Protein AF-A0A958IXJ3-F1 (afdb_monomer_lite)

Foldseek 3Di:
DWQFKDQPNHGDDDPDGPQPAQEDEAELVSQKMKIFDADPAPPCRQQKWKWKDKAVPGGDIDTPGSDGMDMGGNDAADKIKIWMWMAYNVRHIDPDIDIHIYGYHHDPCPDPVNVVVVVVVVVVVVVVVVVVVVCVVVVVVVVVVVVVVVVVVVLVVLVVVVCVVLVVLVVVLVVLVVVLVVCVVVVNPDCNVVSVVVNVVSVVVSVVVVVLSVVLVPDQKDKVVVLLVVLVVVLVVVDDPPDDQDEEEAEAEPDTDIDRSVRSSVVSVVVVVLVVCLVPPFVFNYKYWYWHADPVRDTDIDIDTPGD

Secondary structure (DSSP, 8-state):
-EEEEEETTEEP--SS-TTT-SEEEEETT--EEEEEE--S--SSTTT--EEEEEETTEEEEEEEET--EEEEE-PPSEEEEEEEEEB-TT-PBPSS-EEEEEEEEPPGGGSHHHHHHHHHHHHHHHHHHHHHHHHHHHHHHHHHHHHHHHHHHHHHHHHHHHHHHHHHHHHHHHHHHHHHHHHHHTT--TTHHHHHHHHHHHHHHHHHHHHHHHHHHT-SSEEHHHHHHHHHHHHHHH--TTSSPEEEEEEEESS--EEPHHHHHHHHHHHHHHHHHHHHHS--SEEEEEEEE-TTS-EEEEEEE---

Sequence (308 aa):
MFTDFKIFEKAVELDSAISEKKQITLNYRDNFFSFEFAALDFREPQKNQYSYKLEGFADEWVYSGTRRYVTFNQLEPGDYVFRVRASNSDNIWNENDTSIAIRIRPPFWMTLWFRLLIVMALLIAIVAVVRQIATRPLRKKLREMEVQQQLQSERERISGELHDHIGANLTDLATGLEITKRYLKIGKLPNTGENLDFLEKHTRNTIDELRETIWSLNQNASTVSELCEKLREYIHGRTKLDTPPVIQLQENLAIARTLTPEQSLNIFRICQEAIHNAQKHAAAQKIEINIAIALDGTLKIEVFDDGT

pLDDT: mean 82.53, std 10.29, range [50.28, 98.06]

Radius of gyration: 52.34 Å; chains: 1; bounding box: 99×36×141 Å

Structure (mmCIF, N/CA/C/O backbone):
data_AF-A0A958IXJ3-F1
#
_entry.id   AF-A0A958IXJ3-F1
#
loop_
_atom_site.group_PDB
_atom_site.id
_atom_site.type_symbol
_atom_site.label_atom_id
_atom_site.label_alt_id
_atom_site.label_comp_id
_atom_site.label_asym_id
_atom_site.label_entity_id
_atom_site.label_seq_id
_atom_site.pdbx_PDB_ins_code
_atom_site.Cartn_x
_atom_site.Cartn_y
_atom_site.Cartn_z
_atom_site.occupancy
_atom_site.B_iso_or_equiv
_atom_site.auth_seq_id
_atom_site.auth_comp_id
_atom_site.auth_asym_id
_atom_site.auth_atom_id
_atom_site.pdbx_PDB_model_num
ATOM 1 N N . MET A 1 1 ? 32.244 2.044 -56.342 1.00 86.62 1 MET A N 1
ATOM 2 C CA . MET A 1 1 ? 30.950 2.695 -56.042 1.00 86.62 1 MET A CA 1
ATOM 3 C C . MET A 1 1 ? 30.092 1.733 -55.229 1.00 86.62 1 MET A C 1
ATOM 5 O O . MET A 1 1 ? 30.196 0.531 -55.456 1.00 86.62 1 MET A O 1
ATOM 9 N N . PHE A 1 2 ? 29.282 2.235 -54.293 1.00 90.81 2 PHE A N 1
ATOM 10 C CA . PHE A 1 2 ? 28.289 1.423 -53.577 1.00 90.81 2 PHE A CA 1
ATOM 11 C C . PHE A 1 2 ? 27.094 1.110 -54.478 1.00 90.81 2 PHE A C 1
ATOM 13 O O . PHE A 1 2 ? 26.626 1.992 -55.194 1.00 90.81 2 PHE A O 1
ATOM 20 N N . THR A 1 3 ? 26.625 -0.134 -54.452 1.00 89.88 3 THR A N 1
ATOM 21 C CA . THR A 1 3 ? 25.532 -0.617 -55.308 1.00 89.88 3 THR A CA 1
ATOM 22 C C . THR A 1 3 ? 24.273 -0.940 -54.522 1.00 89.88 3 THR A C 1
ATOM 24 O O . THR A 1 3 ? 23.186 -0.704 -55.035 1.00 89.88 3 THR A O 1
ATOM 27 N N . ASP A 1 4 ? 24.405 -1.445 -53.293 1.00 91.00 4 ASP A N 1
ATOM 28 C CA . ASP A 1 4 ? 23.257 -1.802 -52.455 1.00 91.00 4 ASP A CA 1
ATOM 29 C C . ASP A 1 4 ? 23.594 -1.702 -50.956 1.00 91.00 4 ASP A C 1
ATOM 31 O O . ASP A 1 4 ? 24.763 -1.768 -50.553 1.00 91.00 4 ASP A O 1
ATOM 35 N N . PHE A 1 5 ? 22.560 -1.551 -50.131 1.00 92.94 5 PHE A N 1
ATOM 36 C CA . PHE A 1 5 ? 22.635 -1.557 -48.675 1.00 92.94 5 PHE A CA 1
ATOM 37 C C . PHE A 1 5 ? 21.462 -2.347 -48.087 1.00 92.94 5 PHE A C 1
ATOM 39 O O . PHE A 1 5 ? 20.293 -2.048 -48.343 1.00 92.94 5 PHE A O 1
ATOM 46 N N . LYS A 1 6 ? 21.778 -3.348 -47.260 1.00 92.50 6 LYS A N 1
ATOM 47 C CA . LYS A 1 6 ? 20.785 -4.252 -46.665 1.00 92.50 6 LYS A CA 1
ATOM 48 C C . LYS A 1 6 ? 20.872 -4.236 -45.149 1.00 92.50 6 LYS A C 1
ATOM 50 O O . LYS A 1 6 ? 21.970 -4.227 -44.598 1.00 92.50 6 LYS A O 1
ATOM 55 N N . ILE A 1 7 ? 19.724 -4.320 -44.486 1.00 91.94 7 ILE A N 1
ATOM 56 C CA . ILE A 1 7 ? 19.601 -4.558 -43.042 1.00 91.94 7 ILE A CA 1
ATOM 57 C C . ILE A 1 7 ? 18.842 -5.879 -42.869 1.00 91.94 7 ILE A C 1
ATOM 59 O O . ILE A 1 7 ? 17.808 -6.080 -43.502 1.00 91.94 7 ILE A O 1
ATOM 63 N N . PHE A 1 8 ? 19.356 -6.803 -42.049 1.00 89.56 8 PHE A N 1
ATOM 64 C CA . PHE A 1 8 ? 18.792 -8.159 -41.886 1.00 89.56 8 PHE A CA 1
ATOM 65 C C . PHE A 1 8 ? 18.506 -8.868 -43.225 1.00 89.56 8 PHE A C 1
ATOM 67 O O . PHE A 1 8 ? 17.428 -9.422 -43.425 1.00 89.56 8 PHE A O 1
ATOM 74 N N . GLU A 1 9 ? 19.465 -8.794 -44.159 1.00 87.12 9 GLU A N 1
ATOM 75 C CA . GLU A 1 9 ? 19.393 -9.361 -45.523 1.00 87.12 9 GLU A CA 1
ATOM 76 C C . GLU A 1 9 ? 18.298 -8.771 -46.431 1.00 87.12 9 GLU A C 1
ATOM 78 O O . GLU A 1 9 ? 18.146 -9.194 -47.578 1.00 87.12 9 GLU A O 1
ATOM 83 N N . LYS A 1 10 ? 17.571 -7.750 -45.968 1.00 88.25 10 LYS A N 1
ATOM 84 C CA . LYS A 1 10 ? 16.540 -7.056 -46.742 1.00 88.25 10 LYS A CA 1
ATOM 85 C C . LYS A 1 10 ? 17.073 -5.726 -47.257 1.00 88.25 10 LYS A C 1
ATOM 87 O O . LYS A 1 10 ? 17.673 -4.964 -46.499 1.00 88.25 10 LYS A O 1
ATOM 92 N N . ALA A 1 11 ? 16.845 -5.455 -48.541 1.00 85.88 11 ALA A N 1
ATOM 93 C CA . ALA A 1 11 ? 17.127 -4.150 -49.128 1.00 85.88 11 ALA A CA 1
ATOM 94 C C . ALA A 1 11 ? 16.301 -3.075 -48.415 1.00 85.88 11 ALA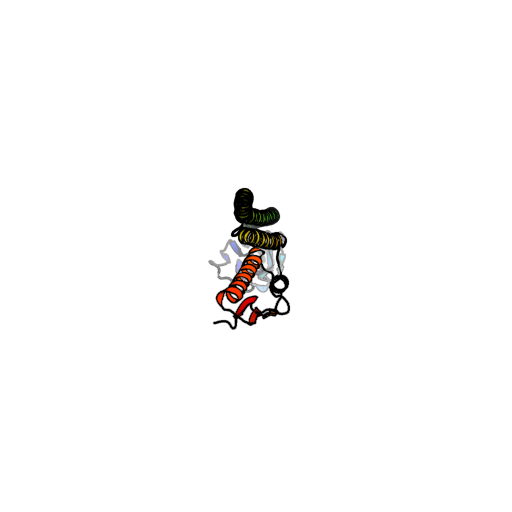 A C 1
ATOM 96 O O . ALA A 1 11 ? 15.127 -3.289 -48.100 1.00 85.88 11 ALA A O 1
ATOM 97 N N . VAL A 1 12 ? 16.935 -1.943 -48.130 1.00 87.38 12 VAL A N 1
ATOM 98 C CA . VAL A 1 12 ? 16.292 -0.812 -47.459 1.00 87.38 12 VAL A CA 1
ATOM 99 C C . VAL A 1 12 ? 15.934 0.231 -48.502 1.00 87.38 12 VAL A C 1
ATOM 101 O O . VAL A 1 12 ? 16.777 0.607 -49.314 1.00 87.38 12 VAL A O 1
ATOM 104 N N . GLU A 1 13 ? 14.700 0.727 -48.465 1.00 82.69 13 GLU A N 1
ATOM 105 C CA . GLU A 1 13 ? 14.319 1.888 -49.265 1.00 82.69 13 GLU A CA 1
ATOM 106 C C . GLU A 1 13 ? 15.069 3.119 -48.749 1.00 82.69 13 GLU A C 1
ATOM 108 O O . GLU A 1 13 ? 14.868 3.578 -47.622 1.00 82.69 13 GLU A O 1
ATOM 113 N N . LEU A 1 14 ? 15.985 3.617 -49.574 1.00 82.88 14 LEU A N 1
ATOM 114 C CA . LEU A 1 14 ? 16.734 4.838 -49.322 1.00 82.88 14 LEU A CA 1
ATOM 115 C C . LEU A 1 14 ? 16.056 6.001 -50.053 1.00 82.88 14 LEU A C 1
ATOM 117 O O . LEU A 1 14 ? 15.503 5.852 -51.139 1.00 82.88 14 LEU A O 1
ATOM 121 N N . ASP A 1 15 ? 16.145 7.177 -49.451 1.00 82.44 15 ASP A N 1
ATOM 122 C CA . ASP A 1 15 ? 15.676 8.464 -49.961 1.00 82.44 15 ASP A CA 1
ATOM 123 C C . ASP A 1 15 ? 16.447 8.957 -51.201 1.00 82.44 15 ASP A C 1
ATOM 125 O O . ASP A 1 15 ? 15.964 9.814 -51.941 1.00 82.44 15 ASP A O 1
ATOM 129 N N . SER A 1 16 ? 17.629 8.396 -51.454 1.00 83.69 16 SER A N 1
ATOM 130 C CA . SER A 1 16 ? 18.421 8.601 -52.667 1.00 83.69 16 SER A CA 1
ATOM 131 C C . SER A 1 16 ? 19.262 7.364 -52.988 1.00 83.69 16 SER A C 1
ATOM 133 O O . SER A 1 16 ? 19.390 6.448 -52.169 1.00 83.69 16 SER A O 1
ATOM 135 N N . ALA A 1 17 ? 19.856 7.326 -54.186 1.00 84.00 17 ALA A N 1
ATOM 136 C CA . ALA A 1 17 ? 20.777 6.259 -54.557 1.00 84.00 17 ALA A CA 1
ATOM 137 C C . ALA A 1 17 ? 21.934 6.166 -53.546 1.00 84.00 17 ALA A C 1
ATOM 139 O O . ALA A 1 17 ? 22.544 7.172 -53.177 1.00 84.00 17 ALA A O 1
ATOM 140 N N . ILE A 1 18 ? 22.283 4.944 -53.132 1.00 86.44 18 ILE A N 1
ATOM 141 C CA . ILE A 1 18 ? 23.351 4.696 -52.150 1.00 86.44 18 ILE A CA 1
ATOM 142 C C . ILE A 1 18 ? 24.702 5.294 -52.579 1.00 86.44 18 ILE A C 1
ATOM 144 O O . ILE A 1 18 ? 25.493 5.712 -51.738 1.00 86.44 18 ILE A O 1
ATOM 148 N N . SER A 1 19 ? 24.945 5.395 -53.887 1.00 83.62 19 SER A N 1
ATOM 149 C CA . SER A 1 19 ? 26.135 6.008 -54.479 1.00 83.62 19 SER A CA 1
ATOM 150 C C . SER A 1 19 ? 26.258 7.515 -54.228 1.00 83.62 19 SER A C 1
ATOM 152 O O . SER A 1 19 ? 27.368 8.039 -54.277 1.00 83.62 19 SER A O 1
ATOM 154 N N . GLU A 1 20 ? 25.149 8.211 -53.966 1.00 84.62 20 GLU A N 1
ATOM 155 C CA . GLU A 1 20 ? 25.104 9.660 -53.711 1.00 84.62 20 GLU A CA 1
ATOM 156 C C . GLU A 1 20 ? 25.003 9.989 -52.214 1.00 84.62 20 GLU A C 1
ATOM 158 O O . GLU A 1 20 ? 25.150 11.142 -51.792 1.00 84.62 20 GLU A O 1
ATOM 163 N N . LYS A 1 21 ? 24.753 8.973 -51.385 1.00 87.94 21 LYS A N 1
ATOM 164 C CA . LYS A 1 21 ? 24.481 9.139 -49.963 1.00 87.94 21 LYS A CA 1
ATOM 165 C C . LYS A 1 21 ? 25.779 9.280 -49.177 1.00 87.94 21 LYS A C 1
ATOM 167 O O . LYS A 1 21 ? 26.622 8.392 -49.160 1.00 87.94 21 LYS A O 1
ATOM 172 N N . LYS A 1 22 ? 25.912 10.395 -48.456 1.00 89.00 22 LYS A N 1
ATOM 173 C CA . LYS A 1 22 ? 27.085 10.663 -47.604 1.00 89.00 22 LYS A CA 1
ATOM 174 C C . LYS A 1 22 ? 26.983 10.026 -46.219 1.00 89.00 22 LYS A C 1
ATOM 176 O O . LYS A 1 22 ? 28.010 9.771 -45.596 1.00 89.00 22 LYS A O 1
ATOM 181 N N . GLN A 1 23 ? 25.762 9.787 -45.728 1.00 92.19 23 GLN A N 1
ATOM 182 C CA . GLN A 1 23 ? 25.531 9.278 -44.377 1.00 92.19 23 GLN A CA 1
ATOM 183 C C . GLN A 1 23 ? 24.299 8.367 -44.274 1.00 92.19 23 GLN A C 1
ATOM 185 O O . GLN A 1 23 ? 23.226 8.675 -44.801 1.00 92.19 23 GLN A O 1
ATOM 190 N N . ILE A 1 24 ? 24.426 7.280 -43.513 1.00 91.88 24 ILE A N 1
ATOM 191 C CA . ILE A 1 24 ? 23.337 6.395 -43.085 1.00 91.88 24 ILE A CA 1
ATOM 192 C C . ILE A 1 24 ? 23.202 6.487 -41.568 1.00 91.88 24 ILE A C 1
ATOM 194 O O . ILE A 1 24 ? 24.185 6.416 -40.836 1.00 91.88 24 ILE A O 1
ATOM 198 N N . THR A 1 25 ? 21.972 6.659 -41.089 1.00 92.19 25 THR A N 1
ATOM 199 C CA . THR A 1 25 ? 21.666 6.596 -39.658 1.00 92.19 25 THR A CA 1
ATOM 200 C C . THR A 1 25 ? 20.936 5.294 -39.375 1.00 92.19 25 THR A C 1
ATOM 202 O O . THR A 1 25 ? 19.909 5.031 -39.992 1.00 92.19 25 THR A O 1
ATOM 205 N N . LEU A 1 26 ? 21.460 4.516 -38.436 1.00 90.88 26 LEU A N 1
ATOM 206 C CA . LEU A 1 26 ? 20.912 3.242 -37.992 1.00 90.88 26 LEU A CA 1
ATOM 207 C C . LEU A 1 26 ? 20.418 3.355 -36.553 1.00 90.88 26 LEU A C 1
ATOM 209 O O . LEU A 1 26 ? 20.948 4.127 -35.742 1.00 90.88 26 LEU A O 1
ATOM 213 N N . ASN A 1 27 ? 19.385 2.589 -36.223 1.00 89.31 27 ASN A N 1
ATOM 214 C CA . ASN A 1 27 ? 18.967 2.409 -34.843 1.00 89.31 27 ASN A CA 1
ATOM 215 C C . ASN A 1 27 ? 19.854 1.346 -34.174 1.00 89.31 27 ASN A C 1
ATOM 217 O O . ASN A 1 27 ? 20.375 0.466 -34.850 1.00 89.31 27 ASN A O 1
ATOM 221 N N . TYR A 1 28 ? 19.972 1.348 -32.842 1.00 86.44 28 TYR A N 1
ATOM 222 C CA . TYR A 1 28 ? 20.717 0.302 -32.116 1.00 86.44 28 TYR A CA 1
ATOM 223 C C . TYR A 1 28 ? 20.182 -1.122 -32.380 1.00 86.44 28 TYR A C 1
ATOM 225 O O . TYR A 1 28 ? 20.856 -2.106 -32.086 1.00 86.44 28 TYR A O 1
ATOM 233 N N . ARG A 1 29 ? 18.944 -1.237 -32.883 1.00 87.50 29 ARG A N 1
ATOM 234 C CA . ARG A 1 29 ? 18.310 -2.506 -33.266 1.00 87.50 29 ARG A CA 1
ATOM 235 C C . ARG A 1 29 ? 18.764 -3.015 -34.628 1.00 87.50 29 ARG A C 1
ATOM 237 O O . ARG A 1 29 ? 18.692 -4.216 -34.854 1.00 87.50 29 ARG A O 1
ATOM 244 N N . ASP A 1 30 ? 19.246 -2.134 -35.498 1.00 88.81 30 ASP A N 1
ATOM 245 C CA . ASP A 1 30 ? 19.703 -2.462 -36.850 1.00 88.81 30 ASP A CA 1
ATOM 246 C C . ASP A 1 30 ? 21.155 -2.959 -36.789 1.00 88.81 30 ASP A C 1
ATOM 248 O O . ASP A 1 30 ? 22.062 -2.425 -37.421 1.00 88.81 30 ASP A O 1
ATOM 252 N N . ASN A 1 31 ? 21.388 -3.966 -35.948 1.00 83.81 31 ASN A N 1
ATOM 253 C CA . ASN A 1 31 ? 22.717 -4.453 -35.585 1.00 83.81 31 ASN A CA 1
ATOM 254 C C . ASN A 1 31 ? 23.290 -5.469 -36.583 1.00 83.81 31 ASN A C 1
ATOM 256 O O . ASN A 1 31 ? 24.335 -6.058 -36.315 1.00 83.81 31 ASN A O 1
ATOM 260 N N . PHE A 1 32 ? 22.608 -5.699 -37.702 1.00 90.69 32 PHE A N 1
ATOM 261 C CA . PHE A 1 32 ? 23.051 -6.576 -38.772 1.00 90.69 32 PHE A CA 1
ATOM 262 C C . PHE A 1 32 ? 22.774 -5.906 -40.111 1.00 90.69 32 PHE A C 1
ATOM 264 O O . PHE A 1 32 ? 21.618 -5.765 -40.521 1.00 90.69 32 PHE A O 1
ATOM 271 N N . PHE A 1 33 ? 23.835 -5.496 -40.797 1.00 93.69 33 PHE A N 1
ATOM 272 C CA . PHE A 1 33 ? 23.728 -4.821 -42.083 1.00 93.69 33 PHE A CA 1
ATOM 273 C C . PHE A 1 33 ? 24.892 -5.170 -43.003 1.00 93.69 33 PHE A C 1
ATOM 275 O O . PHE A 1 33 ? 25.957 -5.600 -42.560 1.00 93.69 33 PHE A O 1
ATOM 282 N N . SER A 1 34 ? 24.693 -4.981 -44.302 1.00 93.94 34 SER A N 1
ATOM 283 C CA . SER A 1 34 ? 25.706 -5.257 -45.312 1.00 93.94 34 SER A CA 1
ATOM 284 C C . SER A 1 34 ? 25.730 -4.206 -46.408 1.00 93.94 34 SER A C 1
ATOM 286 O O . SER A 1 34 ? 24.684 -3.714 -46.830 1.00 93.94 34 SER A O 1
ATOM 288 N N . PHE A 1 35 ? 26.930 -3.924 -46.904 1.00 94.06 35 PHE A N 1
ATOM 289 C CA . PHE A 1 35 ? 27.160 -3.089 -48.078 1.00 94.06 35 PHE A CA 1
ATOM 290 C C . PHE A 1 35 ? 27.538 -3.953 -49.268 1.00 94.06 35 PHE A C 1
ATOM 292 O O . PHE A 1 35 ? 28.371 -4.848 -49.124 1.00 94.06 35 PHE A O 1
ATOM 299 N N . GLU A 1 36 ? 26.994 -3.628 -50.436 1.00 92.56 36 GLU A N 1
ATOM 300 C CA . GLU A 1 36 ? 27.452 -4.145 -51.723 1.00 92.56 36 GLU A CA 1
ATOM 301 C C . GLU A 1 36 ? 28.112 -3.031 -52.538 1.00 92.56 36 GLU A C 1
ATOM 303 O O . GLU A 1 36 ? 27.721 -1.860 -52.473 1.00 92.56 36 GLU A O 1
ATOM 308 N N . PHE A 1 37 ? 29.144 -3.382 -53.297 1.00 91.75 37 PHE A N 1
ATOM 309 C CA . PHE A 1 37 ? 29.923 -2.432 -54.081 1.00 91.75 37 PHE A CA 1
ATOM 310 C C . PHE A 1 37 ? 30.486 -3.063 -55.353 1.00 91.75 37 PHE A C 1
ATOM 312 O O . PHE A 1 37 ? 30.749 -4.262 -55.432 1.00 91.75 37 PHE A O 1
ATOM 319 N N . ALA A 1 38 ? 30.730 -2.221 -56.353 1.00 88.38 38 ALA A N 1
ATOM 320 C CA . ALA A 1 38 ? 31.336 -2.624 -57.613 1.00 88.38 38 ALA A CA 1
ATOM 321 C C . ALA A 1 38 ? 32.398 -1.618 -58.073 1.00 88.38 38 ALA A C 1
ATOM 323 O O . ALA A 1 38 ? 32.270 -0.398 -57.884 1.00 88.38 38 ALA A O 1
ATOM 324 N N . ALA A 1 39 ? 33.458 -2.147 -58.681 1.00 85.94 39 ALA A N 1
ATOM 325 C CA . ALA A 1 39 ? 34.398 -1.377 -59.481 1.00 85.94 39 ALA A CA 1
ATOM 326 C C . ALA A 1 39 ? 33.798 -1.104 -60.869 1.00 85.94 39 ALA A C 1
ATOM 328 O O . ALA A 1 39 ? 33.091 -1.947 -61.415 1.00 85.94 39 ALA A O 1
ATOM 329 N N . LEU A 1 40 ? 34.104 0.058 -61.447 1.00 78.81 40 LEU A N 1
ATOM 330 C CA . LEU A 1 40 ? 33.630 0.466 -62.777 1.00 78.81 40 LEU A CA 1
ATOM 331 C C . LEU A 1 40 ? 34.528 -0.065 -63.920 1.00 78.81 40 LEU A C 1
ATOM 333 O O . LEU A 1 40 ? 34.563 0.526 -64.994 1.00 78.81 40 LEU A O 1
ATOM 337 N N . ASP A 1 41 ? 35.263 -1.164 -63.695 1.00 78.31 41 ASP A N 1
ATOM 338 C CA . ASP A 1 41 ? 36.035 -1.862 -64.734 1.00 78.31 41 ASP A CA 1
ATOM 339 C C . ASP A 1 41 ? 35.279 -3.112 -65.201 1.00 78.31 41 ASP A C 1
ATOM 341 O O . ASP A 1 41 ? 35.142 -4.092 -64.461 1.00 78.31 41 ASP A O 1
ATOM 345 N N . PHE A 1 42 ? 34.779 -3.052 -66.438 1.00 75.19 42 PHE A N 1
ATOM 346 C CA . PHE A 1 42 ? 33.956 -4.086 -67.068 1.00 75.19 42 PHE A CA 1
ATOM 347 C C . PHE A 1 42 ? 34.746 -5.015 -68.001 1.00 75.19 42 PHE A C 1
ATOM 349 O O . PHE A 1 42 ? 34.148 -5.922 -68.575 1.00 75.19 42 PHE A O 1
ATOM 356 N N . ARG A 1 43 ? 36.064 -4.811 -68.166 1.00 77.88 43 ARG A N 1
ATOM 357 C CA . ARG A 1 43 ? 36.889 -5.623 -69.082 1.00 77.88 43 ARG A CA 1
ATOM 358 C C . ARG A 1 43 ? 37.011 -7.062 -68.591 1.00 77.88 43 ARG A C 1
ATOM 360 O O . ARG A 1 43 ? 36.708 -7.994 -69.325 1.00 77.88 43 ARG A O 1
ATOM 367 N N . GLU A 1 44 ? 37.399 -7.229 -67.328 1.00 79.88 44 GLU A N 1
ATOM 368 C CA . GLU A 1 44 ? 37.469 -8.524 -66.645 1.00 79.88 44 GLU A CA 1
ATOM 369 C C . GLU A 1 44 ? 36.975 -8.380 -65.194 1.00 79.88 44 GLU A C 1
ATOM 371 O O . GLU A 1 44 ? 37.764 -8.441 -64.249 1.00 79.88 44 GLU A O 1
ATOM 376 N N . PRO A 1 45 ? 35.658 -8.198 -64.971 1.00 77.25 45 PRO A N 1
ATOM 377 C CA . PRO A 1 45 ? 35.110 -7.839 -63.659 1.00 77.25 45 PRO A CA 1
ATOM 378 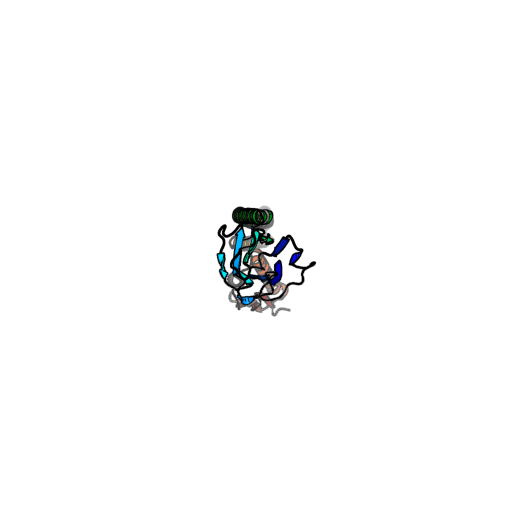C C . PRO A 1 45 ? 35.357 -8.899 -62.575 1.00 77.25 45 PRO A C 1
ATOM 380 O O . PRO A 1 45 ? 35.323 -8.584 -61.387 1.00 77.25 45 PRO A O 1
ATOM 383 N N . GLN A 1 46 ? 35.633 -10.143 -62.982 1.00 78.44 46 GLN A N 1
ATOM 384 C CA . GLN A 1 46 ? 35.984 -11.260 -62.099 1.00 78.44 46 GLN A CA 1
ATOM 385 C C . GLN A 1 46 ? 37.407 -11.159 -61.525 1.00 78.44 46 GLN A C 1
ATOM 387 O O . GLN A 1 46 ? 37.713 -11.841 -60.551 1.00 78.44 46 GLN A O 1
ATOM 392 N N . LYS A 1 47 ? 38.284 -10.333 -62.114 1.00 84.00 47 LYS A N 1
ATOM 393 C CA . LYS A 1 47 ? 39.662 -10.123 -61.640 1.00 84.00 47 LYS A CA 1
ATOM 394 C C . LYS A 1 47 ? 39.802 -8.933 -60.690 1.00 84.00 47 LYS A C 1
ATOM 396 O O . LYS A 1 47 ? 40.833 -8.822 -60.029 1.00 84.00 47 LYS A O 1
ATOM 401 N N . ASN A 1 48 ? 38.780 -8.081 -60.592 1.00 86.25 48 ASN A N 1
ATOM 402 C CA . ASN A 1 48 ? 38.788 -6.920 -59.706 1.00 86.25 48 ASN A CA 1
ATOM 403 C C . ASN A 1 48 ? 38.906 -7.365 -58.244 1.00 86.25 48 ASN A C 1
ATOM 405 O O . ASN A 1 48 ? 38.124 -8.200 -57.781 1.00 86.25 48 ASN A O 1
ATOM 409 N N . GLN A 1 49 ? 39.858 -6.782 -57.519 1.00 89.75 49 GLN A N 1
ATOM 410 C CA . GLN A 1 49 ? 40.050 -7.035 -56.094 1.00 89.75 49 GLN A CA 1
ATOM 411 C C . GLN A 1 49 ? 39.494 -5.878 -55.272 1.00 89.75 49 GLN A C 1
ATOM 413 O O . GLN A 1 49 ? 39.491 -4.732 -55.714 1.00 89.75 49 GLN A O 1
ATOM 418 N N . TYR A 1 50 ? 39.051 -6.160 -54.053 1.00 91.81 50 TYR A N 1
ATOM 419 C CA . TYR A 1 50 ? 38.456 -5.185 -53.152 1.00 91.81 50 TYR A CA 1
ATOM 420 C C . TYR A 1 50 ? 39.143 -5.223 -51.792 1.00 91.81 50 TYR A C 1
ATOM 422 O O . TYR A 1 50 ? 39.503 -6.284 -51.283 1.00 91.81 50 TYR A O 1
ATOM 430 N N . SER A 1 51 ? 39.302 -4.052 -51.186 1.00 92.19 51 SER A N 1
ATOM 431 C CA . SER A 1 51 ? 39.683 -3.907 -49.782 1.00 92.19 51 SER A CA 1
ATOM 432 C C . SER A 1 51 ? 38.754 -2.906 -49.122 1.00 92.19 51 SER A C 1
ATOM 434 O O . SER A 1 51 ? 38.349 -1.929 -49.756 1.00 92.19 51 SER A O 1
ATOM 436 N N . TYR A 1 52 ? 38.449 -3.119 -47.851 1.00 93.69 52 TYR A N 1
ATOM 437 C CA . TYR A 1 52 ? 37.589 -2.229 -47.084 1.00 93.69 52 TYR A CA 1
ATOM 438 C C . TYR A 1 52 ? 38.170 -1.925 -45.707 1.00 93.69 52 TYR A C 1
ATOM 440 O O . TYR A 1 52 ? 39.049 -2.633 -45.225 1.00 93.69 52 TYR A O 1
ATOM 448 N N . LYS A 1 53 ? 37.673 -0.865 -45.077 1.00 93.62 53 LYS A N 1
ATOM 449 C CA . LYS A 1 53 ? 38.042 -0.444 -43.724 1.00 93.62 53 LYS A CA 1
ATOM 450 C C . LYS A 1 53 ? 36.831 0.200 -43.046 1.00 93.62 53 LYS A C 1
ATOM 452 O O . LYS A 1 53 ? 36.017 0.828 -43.724 1.00 93.62 53 LYS A O 1
ATOM 457 N N . LEU A 1 54 ? 36.697 0.027 -41.730 1.00 94.12 54 LEU A N 1
ATOM 458 C CA . LEU A 1 54 ? 35.636 0.643 -40.929 1.00 94.12 54 LEU A CA 1
ATOM 459 C C . LEU A 1 54 ? 36.258 1.493 -39.817 1.00 94.12 54 LEU A C 1
ATOM 461 O O . LEU A 1 54 ? 36.545 1.004 -38.721 1.00 94.12 54 LEU A O 1
ATOM 465 N N . GLU A 1 55 ? 36.446 2.777 -40.105 1.00 93.88 55 GLU A N 1
ATOM 466 C CA . GLU A 1 55 ? 36.938 3.749 -39.126 1.00 93.88 55 GLU A CA 1
ATOM 467 C C . GLU A 1 55 ? 35.938 3.853 -37.970 1.00 93.88 55 GLU A C 1
ATOM 469 O O . GLU A 1 55 ? 34.727 3.890 -38.194 1.00 93.88 55 GLU A O 1
ATOM 474 N N . GLY A 1 56 ? 36.447 3.860 -36.738 1.00 89.50 56 GLY A N 1
ATOM 475 C CA . GLY A 1 56 ? 35.645 3.769 -35.513 1.00 89.50 56 GLY A CA 1
ATOM 476 C C . GLY A 1 56 ? 35.497 2.346 -34.955 1.00 89.50 56 GLY A C 1
ATOM 477 O O . GLY A 1 56 ? 35.141 2.204 -33.790 1.00 89.50 56 GLY A O 1
ATOM 478 N N . PHE A 1 57 ? 35.814 1.301 -35.733 1.00 89.38 57 PHE A N 1
ATOM 479 C CA . PHE A 1 57 ? 35.903 -0.086 -35.246 1.00 89.38 57 PHE A CA 1
ATOM 480 C C . PHE A 1 57 ? 37.317 -0.656 -35.401 1.00 89.38 57 PHE A C 1
ATOM 482 O O . PHE A 1 57 ? 37.932 -1.057 -34.417 1.00 89.38 57 PHE A O 1
ATOM 489 N N . ALA A 1 58 ? 37.851 -0.653 -36.626 1.00 87.88 58 ALA A N 1
ATOM 490 C CA . ALA A 1 58 ? 39.190 -1.142 -36.936 1.00 87.88 58 ALA A CA 1
ATOM 491 C C . ALA A 1 58 ? 39.831 -0.266 -38.016 1.00 87.88 58 ALA A C 1
ATOM 493 O O . ALA A 1 58 ? 39.274 -0.092 -39.102 1.00 87.88 58 ALA A O 1
ATOM 494 N N . ASP A 1 59 ? 41.016 0.273 -37.720 1.00 85.69 59 ASP A N 1
ATOM 495 C CA . ASP A 1 59 ? 41.671 1.262 -38.580 1.00 85.69 59 ASP A CA 1
ATOM 496 C C . ASP A 1 59 ? 42.558 0.644 -39.686 1.00 85.69 59 ASP A C 1
ATOM 498 O O . ASP A 1 59 ? 43.277 1.344 -40.400 1.00 85.69 59 ASP A O 1
ATOM 502 N N . GLU A 1 60 ? 42.495 -0.672 -39.876 1.00 92.38 60 GLU A N 1
ATOM 503 C CA . GLU A 1 60 ? 43.290 -1.407 -40.862 1.00 92.38 60 GLU A CA 1
ATOM 504 C C . GLU A 1 60 ? 42.458 -1.798 -42.092 1.00 92.38 60 GLU A C 1
ATOM 506 O O . GLU A 1 60 ? 41.254 -2.049 -42.008 1.00 92.38 60 GLU A O 1
ATOM 511 N N . TRP A 1 61 ? 43.103 -1.854 -43.261 1.00 91.94 61 TRP A N 1
ATOM 512 C CA . TRP A 1 61 ? 42.462 -2.325 -44.489 1.00 91.94 61 TRP A CA 1
ATOM 513 C C . TRP A 1 61 ? 42.366 -3.849 -44.498 1.00 91.94 61 TRP A C 1
ATOM 515 O O . TRP A 1 61 ? 43.377 -4.546 -44.452 1.00 91.94 61 TRP A O 1
ATOM 525 N N . VAL A 1 62 ? 41.152 -4.362 -44.660 1.00 93.25 62 VAL A N 1
ATOM 526 C CA . VAL A 1 62 ? 40.866 -5.787 -44.808 1.00 93.25 62 VAL A CA 1
ATOM 527 C C . VAL A 1 62 ? 40.709 -6.117 -46.288 1.00 93.25 62 VAL A C 1
ATOM 529 O O . VAL A 1 62 ? 39.879 -5.531 -46.989 1.00 93.25 62 VAL A O 1
ATOM 532 N N . TYR A 1 63 ? 41.510 -7.062 -46.776 1.00 92.00 63 TYR A N 1
ATOM 533 C CA . TYR A 1 63 ? 41.431 -7.550 -48.150 1.00 92.00 63 TYR A CA 1
ATOM 534 C C . TYR A 1 63 ? 40.265 -8.536 -48.308 1.00 92.00 63 TYR A C 1
ATOM 536 O O . TYR A 1 63 ? 40.180 -9.532 -47.594 1.00 92.00 63 TYR A O 1
ATOM 544 N N . SER A 1 64 ? 39.373 -8.261 -49.261 1.00 88.75 64 SER A N 1
ATOM 545 C CA . SER A 1 64 ? 38.146 -9.032 -49.526 1.00 88.75 64 SER A CA 1
ATOM 546 C C . SER A 1 64 ? 38.242 -9.878 -50.806 1.00 88.75 64 SER A C 1
ATOM 548 O O . SER A 1 64 ? 37.279 -10.535 -51.207 1.00 88.75 64 SER A O 1
ATOM 550 N N . GLY A 1 65 ? 39.395 -9.862 -51.484 1.00 89.31 65 GLY A N 1
ATOM 551 C CA . GLY A 1 65 ? 39.565 -10.530 -52.772 1.00 89.31 65 GLY A CA 1
ATOM 552 C C . GLY A 1 65 ? 38.548 -10.024 -53.797 1.00 89.31 65 GLY A C 1
ATOM 553 O O . GLY A 1 65 ? 38.310 -8.824 -53.907 1.00 89.31 65 GLY A O 1
ATOM 554 N N . THR A 1 66 ? 37.870 -10.937 -54.488 1.00 89.00 66 THR A N 1
ATOM 555 C CA . THR A 1 66 ? 36.836 -10.624 -55.490 1.00 89.00 66 THR A CA 1
ATOM 556 C C . THR A 1 66 ? 35.436 -10.414 -54.894 1.00 89.00 66 THR A C 1
ATOM 558 O O . THR A 1 66 ? 34.475 -10.148 -55.624 1.00 89.00 66 THR A O 1
ATOM 561 N N . ARG A 1 67 ? 35.276 -10.527 -53.566 1.00 90.75 67 ARG A N 1
ATOM 562 C CA . ARG A 1 67 ? 33.974 -10.416 -52.896 1.00 90.75 67 ARG A CA 1
ATOM 563 C C . ARG A 1 67 ? 33.494 -8.964 -52.870 1.00 90.75 67 ARG A C 1
ATOM 565 O O . ARG A 1 67 ? 34.130 -8.081 -52.299 1.00 90.75 67 ARG A O 1
ATOM 572 N N . ARG A 1 68 ? 32.298 -8.761 -53.424 1.00 90.56 68 ARG A N 1
ATOM 573 C CA . ARG A 1 68 ? 31.637 -7.459 -53.627 1.00 90.56 68 ARG A CA 1
ATOM 574 C C . ARG A 1 68 ? 30.695 -7.026 -52.503 1.00 90.56 68 ARG A C 1
ATOM 576 O O . ARG A 1 68 ? 29.901 -6.114 -52.696 1.00 90.56 68 ARG A O 1
ATOM 583 N N . TYR A 1 69 ? 30.735 -7.701 -51.357 1.00 92.31 69 TYR A N 1
ATOM 584 C CA . TYR A 1 69 ? 29.879 -7.371 -50.223 1.00 92.31 69 TYR A CA 1
ATOM 585 C C . TYR A 1 69 ? 30.580 -7.601 -48.889 1.00 92.31 69 TYR A C 1
ATOM 587 O O . TYR A 1 69 ? 31.383 -8.527 -48.758 1.00 92.31 69 TYR A O 1
ATOM 595 N N . VAL A 1 70 ? 30.238 -6.790 -47.892 1.00 93.62 70 VAL A N 1
ATOM 596 C CA . VAL A 1 70 ? 30.746 -6.894 -46.517 1.00 93.62 70 VAL A CA 1
ATOM 597 C C . VAL A 1 70 ? 29.573 -6.797 -45.560 1.00 93.62 70 VAL A C 1
ATOM 599 O O . VAL A 1 70 ? 28.699 -5.953 -45.744 1.00 93.62 70 VAL A O 1
ATOM 602 N N . THR A 1 71 ? 29.569 -7.653 -44.544 1.00 93.00 71 THR A N 1
ATOM 603 C CA . THR A 1 71 ? 28.533 -7.701 -43.511 1.00 93.00 71 THR A CA 1
ATOM 604 C C . THR A 1 71 ? 29.137 -7.290 -42.178 1.00 93.00 71 THR A C 1
ATOM 606 O O . THR A 1 71 ? 30.200 -7.785 -41.807 1.00 93.00 71 THR A O 1
ATOM 609 N N . PHE A 1 72 ? 28.438 -6.421 -41.457 1.00 92.31 72 PHE A N 1
ATOM 610 C CA . PHE A 1 72 ? 28.780 -5.995 -40.108 1.00 92.31 72 PHE A CA 1
ATOM 611 C C . PHE A 1 72 ? 27.709 -6.475 -39.132 1.00 92.31 72 PHE A C 1
ATOM 613 O O . PHE A 1 72 ? 26.510 -6.394 -39.415 1.00 92.31 72 PHE A O 1
ATOM 620 N N . ASN A 1 73 ? 28.150 -6.975 -37.980 1.00 89.94 73 ASN A N 1
ATOM 621 C CA . ASN A 1 73 ? 27.293 -7.433 -36.900 1.00 89.94 73 ASN A CA 1
ATOM 622 C C . ASN A 1 73 ? 27.663 -6.740 -35.581 1.00 89.94 73 ASN A C 1
ATOM 624 O O . ASN A 1 73 ? 28.831 -6.526 -35.284 1.00 89.94 73 ASN A O 1
ATOM 628 N N . GLN A 1 74 ? 26.647 -6.412 -34.784 1.00 85.50 74 GLN A N 1
ATOM 629 C CA . GLN A 1 74 ? 26.781 -6.003 -33.380 1.00 85.50 74 GLN A CA 1
ATOM 630 C C . GLN A 1 74 ? 27.760 -4.842 -33.126 1.00 85.50 74 GLN A C 1
ATOM 632 O O . GLN A 1 74 ? 28.436 -4.813 -32.102 1.00 85.50 74 GLN A O 1
ATOM 637 N N . LEU A 1 75 ? 27.814 -3.860 -34.029 1.00 88.62 75 LEU A N 1
ATOM 638 C CA . LEU A 1 75 ? 28.558 -2.630 -33.767 1.00 88.62 75 LEU A CA 1
ATOM 639 C C . LEU A 1 75 ? 27.900 -1.840 -32.630 1.00 88.62 75 LEU A C 1
ATOM 641 O O . LEU A 1 75 ? 26.671 -1.731 -32.557 1.00 88.62 75 LEU A O 1
ATOM 645 N N . GLU A 1 76 ? 28.728 -1.292 -31.744 1.00 90.06 76 GLU A N 1
ATOM 646 C CA . GLU A 1 76 ? 28.262 -0.451 -30.647 1.00 90.06 76 GLU A CA 1
ATOM 647 C C . GLU A 1 76 ? 27.667 0.873 -31.168 1.00 90.06 76 GLU A C 1
ATOM 649 O O . GLU A 1 76 ? 27.937 1.296 -32.293 1.00 90.06 76 GLU A O 1
ATOM 654 N N . PRO A 1 77 ? 26.821 1.563 -30.384 1.00 91.56 77 PRO A N 1
ATOM 655 C CA . PRO A 1 77 ? 26.369 2.897 -30.748 1.00 91.56 77 PRO A CA 1
ATOM 656 C C . PRO A 1 77 ? 27.539 3.874 -30.890 1.00 91.56 77 PRO A C 1
ATOM 658 O O . PRO A 1 77 ? 28.306 4.076 -29.951 1.00 91.56 77 PRO A O 1
ATOM 661 N N . GLY A 1 78 ? 27.640 4.523 -32.045 1.00 91.19 78 GLY A N 1
ATOM 662 C CA . GLY A 1 78 ? 28.771 5.379 -32.370 1.00 91.19 78 GLY A CA 1
ATOM 663 C C . GLY A 1 78 ? 28.708 5.932 -33.787 1.00 91.19 78 GLY A C 1
ATOM 664 O O . GLY A 1 78 ? 27.759 5.682 -34.538 1.00 91.19 78 GLY A O 1
ATOM 665 N N . ASP A 1 79 ? 29.735 6.703 -34.127 1.00 94.12 79 ASP A N 1
ATOM 666 C CA . ASP A 1 79 ? 29.962 7.237 -35.464 1.00 94.12 79 ASP A CA 1
ATOM 667 C C . ASP A 1 79 ? 31.100 6.448 -36.126 1.00 94.12 79 ASP A C 1
ATOM 669 O O . ASP A 1 79 ? 32.196 6.347 -35.578 1.00 94.12 79 ASP A O 1
ATOM 673 N N . TYR A 1 80 ? 30.826 5.897 -37.306 1.00 93.88 80 TYR A N 1
ATOM 674 C CA . TYR A 1 80 ? 31.747 5.077 -38.089 1.00 93.88 80 TYR A CA 1
ATOM 675 C C . TYR A 1 80 ? 31.866 5.613 -39.517 1.00 93.88 80 TYR A C 1
ATOM 677 O O . TYR A 1 80 ? 30.944 6.254 -40.028 1.00 93.88 80 TYR A O 1
ATOM 685 N N . VAL A 1 81 ? 32.968 5.305 -40.201 1.00 95.00 81 VAL A N 1
ATOM 686 C CA . VAL A 1 81 ? 33.122 5.583 -41.640 1.00 95.00 81 VAL A CA 1
ATOM 687 C C . VAL A 1 81 ? 33.540 4.310 -42.355 1.00 95.00 81 VAL A C 1
ATOM 689 O O . VAL A 1 81 ? 34.624 3.774 -42.126 1.00 95.00 81 VAL A O 1
ATOM 692 N N . PHE A 1 82 ? 32.669 3.815 -43.232 1.00 94.94 82 PHE A N 1
ATOM 693 C CA . PHE A 1 82 ? 32.976 2.668 -44.074 1.00 94.94 82 PHE A CA 1
ATOM 694 C C . PHE A 1 82 ? 33.658 3.141 -45.351 1.00 94.94 82 PHE A C 1
ATOM 696 O O . PHE A 1 82 ? 33.097 3.952 -46.088 1.00 94.94 82 PHE A O 1
ATOM 703 N N . ARG A 1 83 ? 34.859 2.624 -45.613 1.00 93.94 83 ARG A N 1
ATOM 704 C CA . ARG A 1 83 ? 35.656 2.911 -46.806 1.00 93.94 83 ARG A CA 1
ATOM 705 C C . ARG A 1 83 ? 35.860 1.650 -47.619 1.00 93.94 83 ARG A C 1
ATOM 707 O O . ARG A 1 83 ? 36.137 0.587 -47.065 1.00 93.94 83 ARG A O 1
ATOM 714 N N . VAL A 1 84 ? 35.791 1.783 -48.936 1.00 93.00 84 VAL A N 1
ATOM 715 C CA . VAL A 1 84 ? 36.103 0.710 -49.877 1.00 93.00 84 VAL A CA 1
ATOM 716 C C . VAL A 1 84 ? 36.970 1.235 -51.012 1.00 93.00 84 VAL A C 1
ATOM 718 O O . VAL A 1 84 ? 36.723 2.304 -51.574 1.00 93.00 84 VAL A O 1
ATOM 721 N N . ARG A 1 85 ? 37.979 0.448 -51.375 1.00 91.62 85 ARG A N 1
ATOM 722 C CA . ARG A 1 85 ? 38.804 0.648 -52.567 1.00 91.62 85 ARG A CA 1
ATOM 723 C C . ARG A 1 85 ? 38.810 -0.624 -53.401 1.00 91.62 85 ARG A C 1
ATOM 725 O O . ARG A 1 85 ? 38.634 -1.723 -52.871 1.00 91.62 85 ARG A O 1
ATOM 732 N N . ALA A 1 86 ? 39.019 -0.469 -54.700 1.00 90.25 86 ALA A N 1
ATOM 733 C CA . ALA A 1 86 ? 39.084 -1.580 -55.637 1.00 90.25 86 ALA A CA 1
ATOM 734 C C . ALA A 1 86 ? 40.332 -1.483 -56.516 1.00 90.25 86 ALA A C 1
ATOM 736 O O . ALA A 1 86 ? 40.832 -0.381 -56.760 1.00 90.25 86 ALA A O 1
ATOM 737 N N . SER A 1 87 ? 40.805 -2.630 -56.991 1.00 87.44 87 SER A N 1
ATOM 738 C CA . SER A 1 87 ? 41.791 -2.733 -58.058 1.00 87.44 87 SER A CA 1
ATOM 739 C C . SER A 1 87 ? 41.117 -3.057 -59.390 1.00 87.44 87 SER A C 1
ATOM 741 O O . SER A 1 87 ? 40.050 -3.675 -59.424 1.00 87.44 87 SER A O 1
ATOM 743 N N . ASN A 1 88 ? 41.760 -2.666 -60.485 1.00 82.44 88 ASN A N 1
ATOM 744 C CA . ASN A 1 88 ? 41.401 -3.109 -61.833 1.00 82.44 88 ASN A CA 1
ATOM 745 C C . ASN A 1 88 ? 41.945 -4.527 -62.129 1.00 82.44 88 ASN A C 1
ATOM 747 O O . ASN A 1 88 ? 42.571 -5.155 -61.266 1.00 82.44 88 ASN A O 1
ATOM 751 N N . SER A 1 89 ? 41.739 -5.016 -63.359 1.00 77.75 89 SER A N 1
ATOM 752 C CA . SER A 1 89 ? 42.237 -6.320 -63.839 1.00 77.75 89 SER A CA 1
ATOM 753 C C . SER A 1 89 ? 43.763 -6.487 -63.772 1.00 77.75 89 SER A C 1
ATOM 755 O O . SER A 1 89 ? 44.248 -7.616 -63.750 1.00 77.75 89 SER A O 1
ATOM 757 N N . ASP A 1 90 ? 44.505 -5.379 -63.700 1.00 79.38 90 ASP A N 1
ATOM 758 C CA . ASP A 1 90 ? 45.971 -5.323 -63.667 1.00 79.38 90 ASP A CA 1
ATOM 759 C C . ASP A 1 90 ? 46.525 -5.205 -62.229 1.00 79.38 90 ASP A C 1
ATOM 761 O O . ASP A 1 90 ? 47.700 -4.904 -62.032 1.00 79.38 90 ASP A O 1
ATOM 765 N N . ASN A 1 91 ? 45.684 -5.432 -61.206 1.00 78.62 91 ASN A N 1
ATOM 766 C CA . ASN A 1 91 ? 45.999 -5.276 -59.775 1.00 78.62 91 ASN A CA 1
ATOM 767 C C . ASN A 1 91 ? 46.434 -3.858 -59.354 1.00 78.62 91 ASN A C 1
ATOM 769 O O . ASN A 1 91 ? 47.008 -3.671 -58.278 1.00 78.62 91 ASN A O 1
ATOM 773 N N . ILE A 1 92 ? 46.113 -2.840 -60.155 1.00 84.19 92 ILE A N 1
ATOM 774 C CA . ILE A 1 92 ? 46.364 -1.439 -59.813 1.00 84.19 92 ILE A CA 1
ATOM 775 C C . ILE A 1 92 ? 45.200 -0.945 -58.955 1.00 84.19 92 ILE A C 1
ATOM 777 O O . ILE A 1 92 ? 44.052 -0.920 -59.403 1.00 84.19 92 ILE A O 1
ATOM 781 N N . TRP A 1 93 ? 45.493 -0.575 -57.708 1.00 86.19 93 TRP A N 1
ATOM 782 C CA . TRP A 1 93 ? 44.514 -0.027 -56.769 1.00 86.19 93 TRP A CA 1
ATOM 783 C C . TRP A 1 93 ? 44.190 1.427 -57.099 1.00 86.19 93 TRP A C 1
ATOM 785 O O . TRP A 1 93 ? 45.088 2.221 -57.362 1.00 86.19 93 TRP A O 1
ATOM 795 N N . ASN A 1 94 ? 42.908 1.783 -57.040 1.00 79.88 94 ASN A N 1
ATOM 796 C CA . ASN A 1 94 ? 42.493 3.176 -57.155 1.00 79.88 94 ASN A CA 1
ATOM 797 C C . ASN A 1 94 ? 42.962 3.985 -55.931 1.00 79.88 94 ASN A C 1
ATOM 799 O O . ASN A 1 94 ? 42.776 3.543 -54.794 1.00 79.88 94 ASN A O 1
ATOM 803 N N . GLU A 1 95 ? 43.520 5.173 -56.169 1.00 72.81 95 GLU A N 1
ATOM 804 C CA . GLU A 1 95 ? 43.928 6.119 -55.121 1.00 72.81 95 GLU A CA 1
ATOM 805 C C . GLU A 1 95 ? 42.723 6.790 -54.445 1.00 72.81 95 GLU A C 1
ATOM 807 O O . GLU A 1 95 ? 42.795 7.140 -53.270 1.00 72.81 95 GLU A O 1
ATOM 812 N N . ASN A 1 96 ? 41.594 6.912 -55.153 1.00 78.38 96 ASN A N 1
ATOM 813 C CA . ASN A 1 96 ? 40.364 7.484 -54.610 1.00 78.38 96 ASN A CA 1
ATOM 814 C C . ASN A 1 96 ? 39.472 6.387 -54.003 1.00 78.38 96 ASN A C 1
ATOM 816 O O . ASN A 1 96 ? 38.792 5.650 -54.730 1.00 78.38 96 ASN A O 1
ATOM 820 N N . ASP A 1 97 ? 39.448 6.277 -52.673 1.00 83.94 97 ASP A N 1
ATOM 821 C CA . ASP A 1 97 ? 38.501 5.418 -51.960 1.00 83.94 97 ASP A CA 1
ATOM 822 C C . ASP A 1 97 ? 37.078 6.001 -51.972 1.00 83.94 97 ASP A C 1
ATOM 824 O O . ASP A 1 97 ? 36.858 7.211 -52.009 1.00 83.94 97 ASP A O 1
ATOM 828 N N . THR A 1 98 ? 36.075 5.121 -51.961 1.00 89.62 98 THR A N 1
ATOM 829 C CA . THR A 1 98 ? 34.674 5.517 -51.760 1.00 89.62 98 THR A CA 1
ATOM 830 C C . THR A 1 98 ? 34.331 5.344 -50.285 1.00 89.62 98 THR A C 1
ATOM 832 O O . THR A 1 98 ? 34.589 4.277 -49.726 1.00 89.62 98 THR A O 1
ATOM 835 N N . SER A 1 99 ? 33.727 6.359 -49.664 1.00 92.81 99 SER A N 1
ATOM 836 C CA . SER A 1 99 ? 33.391 6.341 -48.238 1.00 92.81 99 SER A CA 1
ATOM 837 C C . SER A 1 99 ? 31.932 6.703 -47.962 1.00 92.81 99 SER A C 1
ATOM 839 O O . SER A 1 99 ? 31.313 7.450 -48.719 1.00 92.81 99 SER A O 1
ATOM 841 N N . ILE A 1 100 ? 31.382 6.159 -46.875 1.00 93.44 100 ILE A N 1
ATOM 842 C CA . ILE A 1 100 ? 30.051 6.492 -46.359 1.00 93.44 100 ILE A CA 1
ATOM 843 C C . ILE A 1 100 ? 30.073 6.542 -44.829 1.00 93.44 100 ILE A C 1
ATOM 845 O O . ILE A 1 100 ? 30.607 5.645 -44.172 1.00 93.44 100 ILE A O 1
ATOM 849 N N . ALA A 1 101 ? 29.503 7.599 -44.249 1.00 94.94 101 ALA A N 1
ATOM 850 C CA . ALA A 1 101 ? 29.395 7.741 -42.800 1.00 94.94 101 ALA A CA 1
ATOM 851 C C . ALA A 1 101 ? 28.212 6.924 -42.258 1.00 94.94 101 ALA A C 1
ATOM 853 O O . ALA A 1 101 ? 27.124 6.924 -42.834 1.00 94.94 101 ALA A O 1
ATOM 854 N N . ILE A 1 102 ? 28.395 6.257 -41.125 1.00 93.50 102 ILE A N 1
ATOM 855 C CA . ILE A 1 102 ? 27.385 5.428 -40.465 1.00 93.50 102 ILE A CA 1
ATOM 856 C C . ILE A 1 102 ? 27.234 5.929 -39.032 1.00 93.50 102 ILE A C 1
ATOM 858 O O . ILE A 1 102 ? 28.199 5.956 -38.278 1.00 93.50 102 ILE A O 1
ATOM 862 N N . ARG A 1 103 ? 26.020 6.317 -38.642 1.00 93.81 103 ARG A N 1
ATOM 863 C CA . ARG A 1 103 ? 25.699 6.758 -37.278 1.00 93.81 103 ARG A CA 1
ATOM 864 C C . ARG A 1 103 ? 24.727 5.784 -36.632 1.00 93.81 103 ARG A C 1
ATOM 866 O O . ARG A 1 103 ? 23.566 5.736 -37.034 1.00 93.81 103 ARG A O 1
ATOM 873 N N . ILE A 1 104 ? 25.171 5.053 -35.615 1.00 93.31 104 ILE A N 1
ATOM 874 C CA . ILE A 1 104 ? 24.335 4.119 -34.850 1.00 93.31 104 ILE A CA 1
ATOM 875 C C . ILE A 1 104 ? 23.833 4.834 -33.591 1.00 93.31 104 ILE A C 1
ATOM 877 O O . ILE A 1 104 ? 24.610 5.166 -32.696 1.00 93.31 104 ILE A O 1
ATOM 881 N N . ARG A 1 105 ? 22.525 5.110 -33.514 1.00 91.88 105 ARG A N 1
ATOM 882 C CA . ARG A 1 105 ? 21.930 5.830 -32.373 1.00 91.88 105 ARG A CA 1
ATOM 883 C C . ARG A 1 105 ? 21.936 4.963 -31.109 1.00 91.88 105 ARG A C 1
ATOM 885 O O . ARG A 1 105 ? 21.500 3.816 -31.186 1.00 91.88 105 ARG A O 1
ATOM 892 N N . PRO A 1 106 ? 22.327 5.500 -29.936 1.00 90.25 106 PRO A N 1
ATOM 893 C CA . PRO A 1 106 ? 22.270 4.749 -28.689 1.00 90.25 106 PRO A CA 1
ATOM 894 C C . PRO A 1 106 ? 20.823 4.461 -28.272 1.00 90.25 106 PRO A C 1
ATOM 896 O O . PRO A 1 106 ? 19.919 5.255 -28.558 1.00 90.25 106 PRO A O 1
ATOM 899 N N . PRO A 1 107 ? 20.580 3.349 -27.561 1.00 89.44 107 PRO A N 1
ATOM 900 C CA . PRO A 1 107 ? 19.262 3.053 -27.029 1.00 89.44 107 PRO A CA 1
ATOM 901 C C . PRO A 1 107 ? 18.847 4.067 -25.957 1.00 89.44 107 PRO A C 1
ATOM 903 O O . PRO A 1 107 ? 19.682 4.625 -25.240 1.00 89.44 107 PRO A O 1
ATOM 906 N N . PHE A 1 108 ? 17.535 4.268 -25.791 1.00 88.44 108 PHE A N 1
ATOM 907 C CA . PHE A 1 108 ? 17.004 5.293 -24.885 1.00 88.44 108 PHE A CA 1
ATOM 908 C C . PHE A 1 108 ? 17.458 5.101 -23.428 1.00 88.44 108 PHE A C 1
ATOM 910 O O . PHE A 1 108 ? 17.667 6.089 -22.728 1.00 88.44 108 PHE A O 1
ATOM 917 N N . TRP A 1 109 ? 17.697 3.863 -22.980 1.00 86.88 109 TRP A N 1
ATOM 918 C CA . TRP A 1 109 ? 18.150 3.581 -21.613 1.00 86.88 109 TRP A CA 1
ATOM 919 C C . TRP A 1 109 ? 19.614 3.941 -21.343 1.00 86.88 109 TRP A C 1
ATOM 921 O O . TRP A 1 109 ? 20.024 4.067 -20.190 1.00 86.88 109 TRP A O 1
ATOM 931 N N . MET A 1 110 ? 20.415 4.126 -22.393 1.00 86.50 110 MET A N 1
ATOM 932 C CA . MET A 1 110 ? 21.792 4.600 -22.265 1.00 86.50 110 MET A CA 1
ATOM 933 C C . MET A 1 110 ? 21.884 6.126 -22.197 1.00 86.50 110 MET A C 1
ATOM 935 O O . MET A 1 110 ? 22.948 6.639 -21.854 1.00 86.50 110 MET A O 1
ATOM 939 N N . THR A 1 111 ? 20.799 6.849 -22.484 1.00 90.44 111 THR A N 1
ATOM 940 C CA . THR A 1 111 ? 20.794 8.315 -22.478 1.00 90.44 111 THR A CA 1
ATOM 941 C C . THR A 1 111 ? 20.893 8.884 -21.058 1.00 90.44 111 THR A C 1
ATOM 943 O O . THR A 1 111 ? 20.434 8.279 -20.087 1.00 90.44 111 THR A O 1
ATOM 946 N N . LEU A 1 112 ? 21.482 10.080 -20.930 1.00 90.88 112 LEU A N 1
ATOM 947 C CA . LEU A 1 112 ? 21.689 10.743 -19.637 1.00 90.88 112 LEU A CA 1
ATOM 948 C C . LEU A 1 112 ? 20.366 10.982 -18.891 1.00 90.88 112 LEU A C 1
ATOM 950 O O . LEU A 1 112 ? 20.272 10.704 -17.698 1.00 90.88 112 LEU A O 1
ATOM 954 N N . TRP A 1 113 ? 19.335 11.457 -19.597 1.00 93.81 113 TRP A N 1
ATOM 955 C CA . TRP A 1 113 ? 18.045 11.784 -18.985 1.00 93.81 113 TRP A CA 1
ATOM 956 C C . TRP A 1 113 ? 17.363 10.546 -18.388 1.00 93.81 113 TRP A C 1
ATOM 958 O O . TRP A 1 113 ? 16.793 10.627 -17.302 1.00 93.81 113 TRP A O 1
ATOM 968 N N . PHE A 1 114 ? 17.471 9.385 -19.045 1.00 93.75 114 PHE A N 1
ATOM 969 C CA . PHE A 1 114 ? 16.872 8.148 -18.549 1.00 93.75 114 PHE A CA 1
ATOM 970 C C . PHE A 1 114 ? 17.603 7.625 -17.309 1.00 93.75 114 PHE A C 1
ATOM 972 O O . PHE A 1 114 ? 16.968 7.204 -16.343 1.00 93.75 114 PHE A O 1
ATOM 979 N N . ARG A 1 115 ? 18.941 7.717 -17.288 1.00 94.00 115 ARG A N 1
ATOM 980 C CA . ARG A 1 115 ? 19.738 7.386 -16.095 1.00 94.00 115 ARG A CA 1
ATOM 981 C C . ARG A 1 115 ? 19.359 8.272 -14.906 1.00 94.00 115 ARG A C 1
ATOM 983 O O . ARG A 1 115 ? 19.187 7.759 -13.804 1.00 94.00 115 ARG A O 1
ATOM 990 N N . LEU A 1 116 ? 19.170 9.576 -15.129 1.00 96.50 116 LEU A N 1
ATOM 991 C CA . LEU A 1 116 ? 18.701 10.501 -14.090 1.00 96.50 116 LEU A CA 1
ATOM 992 C C . LEU A 1 116 ? 17.302 10.134 -13.576 1.00 96.50 116 LEU A C 1
ATOM 994 O O . LEU A 1 116 ? 17.064 10.190 -1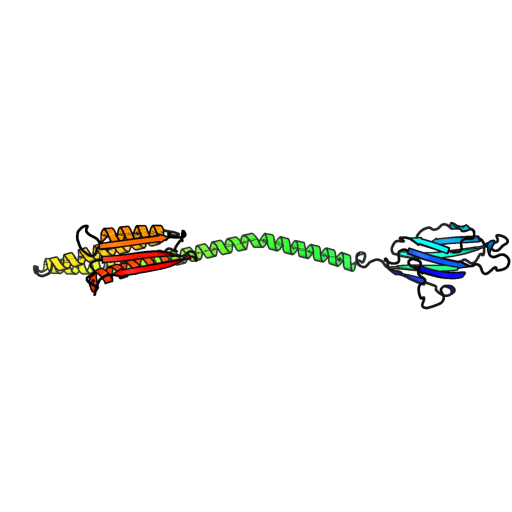2.371 1.00 96.50 116 LEU A O 1
ATOM 998 N N . LEU A 1 117 ? 16.399 9.705 -14.463 1.00 96.62 117 LEU A N 1
ATOM 999 C CA . LEU A 1 117 ? 15.061 9.242 -14.087 1.00 96.62 117 LEU A CA 1
ATOM 1000 C C . LEU A 1 117 ? 15.137 8.008 -13.177 1.00 96.62 117 LEU A C 1
ATOM 1002 O O . LEU A 1 117 ? 14.480 7.983 -12.140 1.00 96.62 117 LEU A O 1
ATOM 1006 N N . ILE A 1 118 ? 15.987 7.026 -13.500 1.00 96.56 118 ILE A N 1
ATOM 1007 C CA . ILE A 1 118 ? 16.207 5.849 -12.641 1.00 96.56 118 ILE A CA 1
ATOM 1008 C C . ILE A 1 118 ? 16.707 6.265 -11.254 1.00 96.56 118 ILE A C 1
ATOM 1010 O O . ILE A 1 118 ? 16.173 5.798 -10.249 1.00 96.56 118 ILE A O 1
ATOM 1014 N N . VAL A 1 119 ? 17.703 7.154 -11.183 1.00 97.06 119 VAL A N 1
ATOM 1015 C CA . VAL A 1 119 ? 18.235 7.647 -9.901 1.00 97.06 119 VAL A CA 1
ATOM 1016 C C . VAL A 1 119 ? 17.142 8.352 -9.094 1.00 97.06 119 VAL A C 1
ATOM 1018 O O . VAL A 1 119 ? 16.991 8.092 -7.902 1.00 97.06 119 VAL A O 1
ATOM 1021 N N . MET A 1 120 ? 16.330 9.194 -9.735 1.00 97.62 120 MET A N 1
ATOM 1022 C CA . MET A 1 120 ? 15.205 9.871 -9.087 1.00 97.62 120 MET A CA 1
ATOM 1023 C C . MET A 1 120 ? 14.158 8.875 -8.569 1.00 97.62 120 MET A C 1
ATOM 1025 O O . MET A 1 120 ? 13.724 8.985 -7.423 1.00 97.62 120 MET A O 1
ATOM 1029 N N . ALA A 1 121 ? 13.780 7.884 -9.378 1.00 97.56 121 ALA A N 1
ATOM 1030 C CA . ALA A 1 121 ? 12.836 6.844 -8.981 1.00 97.56 121 ALA A CA 1
ATOM 1031 C C . ALA A 1 121 ? 13.356 6.042 -7.776 1.00 97.56 121 ALA A C 1
ATOM 1033 O O . ALA A 1 121 ? 12.600 5.776 -6.840 1.00 97.56 121 ALA A O 1
ATOM 1034 N N . LEU A 1 122 ? 14.656 5.727 -7.757 1.00 98.06 122 LEU A N 1
ATOM 1035 C CA . LEU A 1 122 ? 15.309 5.056 -6.634 1.00 98.06 122 LEU A CA 1
ATOM 1036 C C . LEU A 1 122 ? 15.251 5.910 -5.356 1.00 98.06 122 LEU A C 1
ATOM 1038 O O . LEU A 1 122 ? 14.891 5.402 -4.296 1.00 98.06 122 LEU A O 1
ATOM 1042 N N . LEU A 1 123 ? 15.538 7.212 -5.449 1.00 97.94 123 LEU A N 1
ATOM 1043 C CA . LEU A 1 123 ? 15.449 8.133 -4.309 1.00 97.94 123 LEU A CA 1
ATOM 1044 C C . LEU A 1 123 ? 14.020 8.234 -3.761 1.00 97.94 123 LEU A C 1
ATOM 1046 O O . LEU A 1 123 ? 13.825 8.176 -2.547 1.00 97.94 123 LEU A O 1
ATOM 1050 N N . ILE A 1 124 ? 13.014 8.328 -4.636 1.00 98.00 124 ILE A N 1
ATOM 1051 C CA . ILE A 1 124 ? 11.600 8.350 -4.234 1.00 98.00 124 ILE A CA 1
ATOM 1052 C C . ILE A 1 124 ? 11.226 7.047 -3.519 1.00 98.00 124 ILE A C 1
ATOM 1054 O O . ILE A 1 124 ? 10.590 7.093 -2.464 1.00 98.00 124 ILE A O 1
ATOM 1058 N N . ALA A 1 125 ? 11.651 5.895 -4.047 1.00 97.69 125 ALA A N 1
ATOM 1059 C CA . ALA A 1 125 ? 11.403 4.597 -3.428 1.00 97.69 125 ALA A CA 1
ATOM 1060 C C . ALA A 1 125 ? 12.045 4.499 -2.034 1.00 97.69 125 ALA A C 1
ATOM 1062 O O . ALA A 1 125 ? 11.380 4.090 -1.081 1.00 97.69 125 ALA A O 1
ATOM 1063 N N . ILE A 1 126 ? 13.296 4.948 -1.882 1.00 97.88 126 ILE A N 1
ATOM 1064 C CA . ILE A 1 126 ? 13.990 4.992 -0.587 1.00 97.88 126 ILE A CA 1
ATOM 1065 C C . ILE A 1 126 ? 13.223 5.878 0.401 1.00 97.88 126 ILE A C 1
ATOM 1067 O O . ILE A 1 126 ? 12.925 5.444 1.515 1.00 97.88 126 ILE A O 1
ATOM 1071 N N . VAL A 1 127 ? 12.841 7.093 -0.003 1.00 97.50 127 VAL A N 1
ATOM 1072 C CA . VAL A 1 127 ? 12.071 8.014 0.849 1.00 97.50 127 VAL A CA 1
ATOM 1073 C C . VAL A 1 127 ? 10.727 7.403 1.252 1.00 97.50 127 VAL A C 1
ATOM 1075 O O . VAL A 1 127 ? 10.332 7.510 2.415 1.00 97.50 12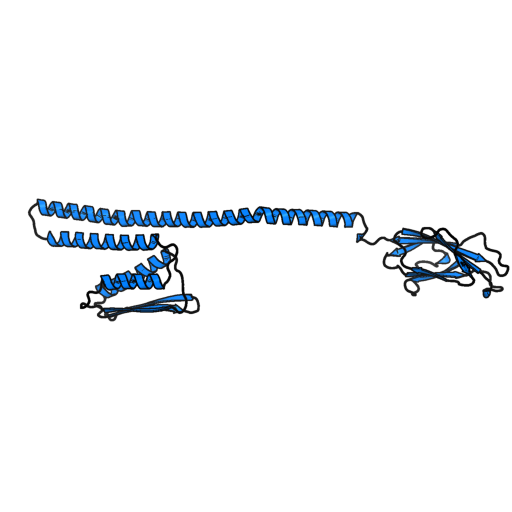7 VAL A O 1
ATOM 1078 N N . ALA A 1 128 ? 10.028 6.740 0.329 1.00 96.56 128 ALA A N 1
ATOM 1079 C CA . ALA A 1 128 ? 8.757 6.079 0.610 1.00 96.56 128 ALA A CA 1
ATOM 1080 C C . ALA A 1 128 ? 8.913 4.951 1.643 1.00 96.56 128 ALA A C 1
ATOM 1082 O O . ALA A 1 128 ? 8.150 4.902 2.611 1.00 96.56 128 ALA A O 1
ATOM 1083 N N . VAL A 1 129 ? 9.931 4.098 1.491 1.00 96.75 129 VAL A N 1
ATOM 1084 C CA . VAL A 1 129 ? 10.233 3.005 2.431 1.00 96.75 129 VAL A CA 1
ATOM 1085 C C . VAL A 1 129 ? 10.596 3.553 3.811 1.00 96.75 129 VAL A C 1
ATOM 1087 O O . VAL A 1 129 ? 10.024 3.120 4.813 1.00 96.75 129 VAL A O 1
ATOM 1090 N N . VAL A 1 130 ? 11.478 4.555 3.881 1.00 96.50 130 VAL A N 1
ATOM 1091 C CA . VAL A 1 130 ? 11.872 5.194 5.149 1.00 96.50 130 VAL A CA 1
ATOM 1092 C C . VAL A 1 130 ? 10.659 5.804 5.850 1.00 96.50 130 VAL A C 1
ATOM 1094 O O . VAL A 1 130 ? 10.441 5.553 7.036 1.00 96.50 130 VAL A O 1
ATOM 1097 N N . ARG A 1 131 ? 9.810 6.543 5.122 1.00 95.50 131 ARG A N 1
ATOM 1098 C CA . ARG A 1 131 ? 8.565 7.104 5.673 1.00 95.50 131 ARG A CA 1
ATOM 1099 C C . ARG A 1 131 ? 7.620 6.017 6.173 1.00 95.50 131 ARG A C 1
ATOM 1101 O O . ARG A 1 131 ? 7.006 6.177 7.229 1.00 95.50 131 ARG A O 1
ATOM 1108 N N . GLN A 1 132 ? 7.495 4.909 5.448 1.00 92.94 132 GLN A N 1
ATOM 1109 C CA . GLN A 1 132 ? 6.623 3.811 5.850 1.00 92.94 132 GLN A CA 1
ATOM 1110 C C . GLN A 1 132 ? 7.118 3.140 7.136 1.00 92.94 132 GLN A C 1
ATOM 1112 O O . GLN A 1 132 ? 6.311 2.846 8.016 1.00 92.94 132 GLN A O 1
ATOM 1117 N N . ILE A 1 133 ? 8.426 2.928 7.277 1.00 93.81 133 ILE A N 1
ATOM 1118 C CA . ILE A 1 133 ? 9.015 2.340 8.486 1.00 93.81 133 ILE A CA 1
ATOM 1119 C C . ILE A 1 133 ? 8.886 3.308 9.671 1.00 93.81 133 ILE A C 1
ATOM 1121 O O . ILE A 1 133 ? 8.443 2.897 10.742 1.00 93.81 133 ILE A O 1
ATOM 1125 N N . ALA A 1 134 ? 9.173 4.597 9.467 1.00 93.25 134 ALA A N 1
ATOM 1126 C CA . ALA A 1 134 ? 9.116 5.615 10.517 1.00 93.25 134 ALA A CA 1
ATOM 1127 C C . ALA A 1 134 ? 7.695 5.869 11.057 1.00 93.25 134 ALA A C 1
ATOM 1129 O O . ALA A 1 134 ? 7.516 6.147 12.240 1.00 93.25 134 ALA A O 1
ATOM 1130 N N . THR A 1 135 ? 6.661 5.758 10.215 1.00 92.38 135 THR A N 1
ATOM 1131 C CA . THR A 1 135 ? 5.270 6.075 10.605 1.00 92.38 135 THR A CA 1
ATOM 1132 C C . THR A 1 135 ? 4.498 4.900 11.207 1.00 92.38 135 THR A C 1
ATOM 1134 O O . THR A 1 135 ? 3.501 5.112 11.902 1.00 92.38 135 THR A O 1
ATOM 1137 N N . ARG A 1 136 ? 4.945 3.657 10.992 1.00 89.81 136 ARG A N 1
ATOM 1138 C CA . ARG A 1 136 ? 4.335 2.451 11.582 1.00 89.81 136 ARG A CA 1
ATOM 1139 C C . ARG A 1 136 ? 4.232 2.476 13.117 1.00 89.81 136 ARG A C 1
ATOM 1141 O O . ARG A 1 136 ? 3.132 2.213 13.606 1.00 89.81 136 ARG A O 1
ATOM 1148 N N . PRO A 1 137 ? 5.295 2.778 13.890 1.00 90.62 137 PRO A N 1
ATOM 1149 C CA . PRO A 1 137 ? 5.208 2.772 15.352 1.00 90.62 137 PRO A CA 1
ATOM 1150 C C . PRO A 1 137 ? 4.296 3.883 15.881 1.00 90.62 137 PRO A C 1
ATOM 1152 O O . PRO A 1 137 ? 3.513 3.645 16.796 1.00 90.62 137 PRO A O 1
ATOM 1155 N N . LEU A 1 138 ? 4.326 5.065 15.255 1.00 91.25 138 LEU A N 1
ATOM 1156 C CA . LEU A 1 138 ? 3.487 6.194 15.655 1.00 91.25 138 LEU A CA 1
ATOM 1157 C C . LEU A 1 138 ? 1.995 5.858 15.536 1.00 91.25 138 LEU A C 1
ATOM 1159 O O . LEU A 1 138 ? 1.219 6.131 16.446 1.00 91.25 138 LEU A O 1
ATOM 1163 N N . ARG A 1 139 ? 1.599 5.199 14.440 1.00 89.75 139 ARG A N 1
ATOM 1164 C CA . ARG A 1 139 ? 0.209 4.769 14.223 1.00 89.75 139 ARG A CA 1
ATOM 1165 C C . ARG A 1 139 ? -0.254 3.719 15.230 1.00 89.75 139 ARG A C 1
ATOM 1167 O O . ARG A 1 139 ? -1.413 3.750 15.625 1.00 89.75 139 ARG A O 1
ATOM 1174 N N . LYS A 1 140 ? 0.624 2.796 15.637 1.00 91.12 140 LYS A N 1
ATOM 1175 C CA . LYS A 1 140 ? 0.299 1.814 16.683 1.00 91.12 140 LYS A CA 1
ATOM 1176 C C . LYS A 1 140 ? 0.068 2.506 18.023 1.00 91.12 140 LYS A C 1
ATOM 1178 O O . LYS A 1 140 ? -0.982 2.311 18.621 1.00 91.12 140 LYS A O 1
ATOM 1183 N N . LYS A 1 141 ? 0.988 3.391 18.415 1.00 92.06 141 LYS A N 1
ATOM 1184 C CA . LYS A 1 141 ? 0.888 4.135 19.673 1.00 92.06 141 LYS A CA 1
ATOM 1185 C C . LYS A 1 141 ? -0.356 5.027 19.729 1.00 92.06 141 LYS A C 1
ATOM 1187 O O . LYS A 1 141 ? -0.989 5.114 20.770 1.00 92.06 141 LYS A O 1
ATOM 1192 N N . LEU A 1 142 ? -0.736 5.649 18.610 1.00 93.75 142 LEU A N 1
ATOM 1193 C CA . LEU A 1 142 ? -1.979 6.424 18.511 1.00 93.75 142 LEU A CA 1
ATOM 1194 C C . LEU A 1 142 ? -3.223 5.569 18.778 1.00 93.75 142 LEU A C 1
ATOM 1196 O O . LEU A 1 142 ? -4.056 5.975 19.577 1.00 93.75 142 LEU A O 1
ATOM 1200 N N . ARG A 1 143 ? -3.320 4.375 18.180 1.00 92.56 143 ARG A N 1
ATOM 1201 C CA . ARG A 1 143 ? -4.448 3.461 18.441 1.00 92.56 143 ARG A CA 1
ATOM 1202 C C . ARG A 1 143 ? -4.474 2.969 19.881 1.00 92.56 143 ARG A C 1
ATOM 1204 O O . ARG A 1 143 ? -5.541 2.861 20.464 1.00 92.56 143 ARG A O 1
ATOM 1211 N N . GLU A 1 144 ? -3.310 2.661 20.446 1.00 93.50 144 GLU A N 1
ATOM 1212 C CA . GLU A 1 144 ? -3.214 2.259 21.851 1.00 93.50 144 GLU A CA 1
ATOM 1213 C C . GLU A 1 144 ? -3.721 3.374 22.771 1.00 93.50 144 GLU A C 1
ATOM 1215 O O . GLU A 1 144 ? -4.519 3.103 23.661 1.00 93.50 144 GLU A O 1
ATOM 1220 N N . MET A 1 145 ? -3.330 4.629 22.522 1.00 93.62 145 MET A N 1
ATOM 1221 C CA . MET A 1 145 ? -3.826 5.779 23.286 1.00 93.62 145 MET A CA 1
ATOM 1222 C C . MET A 1 145 ? -5.335 5.989 23.120 1.00 93.62 145 MET A C 1
ATOM 1224 O O . MET A 1 145 ? -6.009 6.273 24.103 1.00 93.62 145 MET A O 1
ATOM 1228 N N . GLU A 1 146 ? -5.872 5.808 21.914 1.00 93.31 146 GLU A N 1
ATOM 1229 C CA . GLU A 1 146 ? -7.310 5.928 21.644 1.00 93.31 146 GLU A CA 1
ATOM 1230 C C . GLU A 1 146 ? -8.125 4.871 22.407 1.00 93.31 146 GLU A C 1
ATOM 1232 O O . GLU A 1 146 ? -9.109 5.204 23.063 1.00 93.31 146 GLU A O 1
ATOM 1237 N N . VAL A 1 147 ? -7.666 3.615 22.416 1.00 90.19 147 VAL A N 1
ATOM 1238 C CA . VAL A 1 147 ? -8.297 2.536 23.197 1.00 90.19 147 VAL A CA 1
ATOM 1239 C C . VAL A 1 147 ? -8.214 2.818 24.699 1.00 90.19 147 VAL A C 1
ATOM 1241 O O . VAL A 1 147 ? -9.197 2.640 25.413 1.00 90.19 147 VAL A O 1
ATOM 1244 N N . GLN A 1 148 ? -7.065 3.287 25.195 1.00 87.12 148 GLN A N 1
ATOM 1245 C CA . GLN A 1 148 ? -6.915 3.661 26.607 1.00 87.12 148 GLN A CA 1
ATOM 1246 C C . GLN A 1 148 ? -7.855 4.808 26.993 1.00 87.12 148 GLN A C 1
ATOM 1248 O O . GLN A 1 148 ? -8.460 4.770 28.061 1.00 87.12 148 GLN A O 1
ATOM 1253 N N . GLN A 1 149 ? -8.019 5.800 26.116 1.00 91.56 149 GLN A N 1
ATOM 1254 C CA . GLN A 1 149 ? -8.926 6.919 26.342 1.00 91.56 149 GLN A CA 1
ATOM 1255 C C . GLN A 1 149 ? -10.388 6.464 26.393 1.00 91.56 149 GLN A C 1
ATOM 1257 O O . GLN A 1 149 ? -11.113 6.893 27.285 1.00 91.56 149 GLN A O 1
ATOM 1262 N N . GLN A 1 150 ? -10.803 5.565 25.496 1.00 84.56 150 GLN A N 1
ATOM 1263 C CA . GLN A 1 150 ? -12.150 4.982 25.515 1.00 84.56 150 GLN A CA 1
ATOM 1264 C C . GLN A 1 150 ? -12.414 4.185 26.798 1.00 84.56 150 GLN A C 1
ATOM 1266 O O . GLN A 1 150 ? -13.462 4.337 27.422 1.00 84.56 150 GLN A O 1
ATOM 1271 N N . LEU A 1 151 ? -11.449 3.367 27.231 1.00 83.06 151 LEU A N 1
ATOM 1272 C CA . LEU A 1 151 ? -11.556 2.629 28.492 1.00 83.06 151 LEU A CA 1
ATOM 1273 C C . LEU A 1 151 ? -11.660 3.573 29.694 1.00 83.06 151 LEU A C 1
ATOM 1275 O O . LEU A 1 151 ? -12.422 3.309 30.622 1.00 83.06 151 LEU A O 1
ATOM 1279 N N . GLN A 1 152 ? -10.907 4.673 29.681 1.00 80.06 152 GLN A N 1
ATOM 1280 C CA . GLN A 1 152 ? -10.944 5.667 30.746 1.00 80.06 152 GLN A CA 1
ATOM 1281 C C . GLN A 1 152 ? -12.282 6.416 30.782 1.00 80.06 152 GLN A C 1
ATOM 1283 O O . GLN A 1 152 ? -12.868 6.530 31.856 1.00 80.06 152 GLN A O 1
ATOM 1288 N N . SER A 1 153 ? -12.800 6.864 29.633 1.00 82.12 153 SER A N 1
ATOM 1289 C CA . SER A 1 153 ? -14.105 7.533 29.576 1.00 82.12 153 SER A CA 1
ATOM 1290 C C . SER A 1 153 ? -15.237 6.616 30.027 1.00 82.12 153 SER A C 1
ATOM 1292 O O . SER A 1 153 ? -16.163 7.065 30.695 1.00 82.12 153 SER A O 1
ATOM 1294 N N . GLU A 1 154 ? -15.147 5.324 29.709 1.00 78.38 154 GLU A N 1
ATOM 1295 C CA . GLU A 1 154 ? -16.148 4.353 30.143 1.00 78.38 154 GLU A CA 1
ATOM 1296 C C . GLU A 1 154 ? -16.088 4.121 31.658 1.00 78.38 154 GLU A C 1
ATOM 1298 O O . GLU A 1 154 ? -17.117 4.113 32.326 1.00 78.38 154 GLU A O 1
ATOM 1303 N N . ARG A 1 155 ? -14.883 4.031 32.237 1.00 74.38 155 ARG A N 1
ATOM 1304 C CA . ARG A 1 155 ? -14.710 3.975 33.699 1.00 74.38 155 ARG A CA 1
ATOM 1305 C C . ARG A 1 155 ? -15.278 5.205 34.396 1.00 74.38 155 ARG A C 1
ATOM 1307 O O . ARG A 1 155 ? -15.903 5.068 35.444 1.00 74.38 155 ARG A O 1
ATOM 1314 N N . GLU A 1 156 ? -15.059 6.389 33.834 1.00 76.31 156 GLU A N 1
ATOM 1315 C CA . GLU A 1 156 ? -15.597 7.643 34.370 1.00 76.31 156 GLU A CA 1
ATOM 1316 C C . GLU A 1 156 ? -17.124 7.679 34.288 1.00 76.31 156 GLU A C 1
ATOM 1318 O O . GLU A 1 156 ? -17.767 8.017 35.281 1.00 76.31 156 GLU A O 1
ATOM 1323 N N . ARG A 1 157 ? -17.709 7.252 33.160 1.00 80.25 157 ARG A N 1
ATOM 1324 C CA . ARG A 1 157 ? -19.164 7.127 32.998 1.00 80.25 157 ARG A CA 1
ATOM 1325 C C . ARG A 1 157 ? -19.766 6.193 34.043 1.00 80.25 157 ARG A C 1
ATOM 1327 O O . ARG A 1 157 ? -20.673 6.601 34.763 1.00 80.25 157 ARG A O 1
ATOM 1334 N N . ILE A 1 158 ? -19.227 4.979 34.173 1.00 72.12 158 ILE A N 1
ATOM 1335 C CA . ILE A 1 158 ? -19.741 3.992 35.132 1.00 72.12 158 ILE A CA 1
ATOM 1336 C C . ILE A 1 158 ? -19.535 4.479 36.573 1.00 72.12 158 ILE A C 1
ATOM 1338 O O . ILE A 1 158 ? -20.413 4.303 37.411 1.00 72.12 158 ILE A O 1
ATOM 1342 N N . SER A 1 159 ? -18.407 5.128 36.885 1.00 75.81 159 SER A N 1
ATOM 1343 C CA . SER A 1 159 ? -18.195 5.735 38.205 1.00 75.81 159 SER A CA 1
ATOM 1344 C C . SER A 1 159 ? -19.190 6.861 38.499 1.00 75.81 159 SER A C 1
ATOM 1346 O O . SER A 1 159 ? -19.567 7.032 39.658 1.00 75.81 159 SER A O 1
ATOM 1348 N N . GLY A 1 160 ? -19.592 7.633 37.486 1.00 76.06 160 GLY A N 1
ATOM 1349 C CA . GLY A 1 160 ? -20.644 8.643 37.603 1.00 76.06 160 GLY A CA 1
ATOM 1350 C C . GLY A 1 160 ? -21.996 8.005 37.915 1.00 76.06 160 GLY A C 1
ATOM 1351 O O . GLY A 1 160 ? -22.604 8.335 38.928 1.00 76.06 160 GLY A O 1
ATOM 1352 N N . GLU A 1 161 ? -22.402 7.009 37.122 1.00 68.62 161 GLU A N 1
ATOM 1353 C CA . GLU A 1 161 ? -23.632 6.238 37.358 1.00 68.62 161 GLU A CA 1
ATOM 1354 C C . GLU A 1 161 ? -23.637 5.596 38.758 1.00 68.62 161 GLU A C 1
ATOM 1356 O O . GLU A 1 161 ? -24.630 5.672 39.481 1.00 68.62 161 GLU A O 1
ATOM 1361 N N . LEU A 1 162 ? -22.507 5.026 39.188 1.00 69.62 162 LEU A N 1
ATOM 1362 C CA . LEU A 1 162 ? -22.334 4.460 40.526 1.00 69.62 162 LEU A CA 1
ATOM 1363 C C . LEU A 1 162 ? -22.568 5.515 41.619 1.00 69.62 162 LEU A C 1
ATOM 1365 O O . LEU A 1 162 ? -23.285 5.251 42.584 1.00 69.62 162 LEU A O 1
ATOM 1369 N N . HIS A 1 163 ? -21.957 6.696 41.483 1.00 73.69 163 HIS A N 1
ATOM 1370 C CA . HIS A 1 163 ? -22.088 7.773 42.463 1.00 73.69 163 HIS A CA 1
ATOM 1371 C C . HIS A 1 163 ? -23.531 8.276 42.568 1.00 73.69 163 HIS A C 1
ATOM 1373 O O . HIS A 1 163 ? -24.038 8.421 43.681 1.00 73.69 163 HIS A O 1
ATOM 1379 N N . ASP A 1 164 ? -24.198 8.477 41.432 1.00 76.75 164 ASP A N 1
ATOM 1380 C CA . ASP A 1 164 ? -25.558 9.009 41.388 1.00 76.75 164 ASP A CA 1
ATOM 1381 C C . ASP A 1 164 ? -26.575 8.009 41.965 1.00 76.75 164 ASP A C 1
ATOM 1383 O O . ASP A 1 164 ? -27.382 8.367 42.827 1.00 76.75 164 ASP A O 1
ATOM 1387 N N . HIS A 1 165 ? -26.498 6.732 41.566 1.00 69.25 165 HIS A N 1
ATOM 1388 C CA . HIS A 1 165 ? -27.431 5.698 42.027 1.00 69.25 165 HIS A CA 1
ATOM 1389 C C . HIS A 1 165 ? -27.225 5.320 43.502 1.00 69.25 165 HIS A C 1
ATOM 1391 O O . HIS A 1 165 ? -28.189 5.277 44.269 1.00 69.25 165 HIS A O 1
ATOM 1397 N N . ILE A 1 166 ? -25.979 5.104 43.947 1.00 71.12 166 ILE A N 1
ATOM 1398 C CA . ILE A 1 166 ? -25.708 4.850 45.373 1.00 71.12 166 ILE A CA 1
ATOM 1399 C C . ILE A 1 166 ? -26.068 6.080 46.206 1.00 71.12 166 ILE A C 1
ATOM 1401 O O . ILE A 1 166 ? -26.621 5.940 47.297 1.00 71.12 166 ILE A O 1
ATOM 1405 N N . GLY A 1 167 ? -25.736 7.279 45.721 1.00 70.31 167 GLY A N 1
ATOM 1406 C CA . GLY A 1 167 ? -25.991 8.532 46.423 1.00 70.31 167 GLY A CA 1
ATOM 1407 C C . GLY A 1 167 ? -27.474 8.723 46.726 1.00 70.31 167 GLY A C 1
ATOM 1408 O O . GLY A 1 167 ? -27.831 9.021 47.871 1.00 70.31 167 GLY A O 1
ATOM 1409 N N . ALA A 1 168 ? -28.336 8.476 45.737 1.00 73.94 168 ALA A N 1
ATOM 1410 C CA . ALA A 1 168 ? -29.785 8.498 45.907 1.00 73.94 168 ALA A CA 1
ATOM 1411 C C . ALA A 1 168 ? -30.254 7.460 46.944 1.00 73.94 168 ALA A C 1
ATOM 1413 O O . ALA A 1 168 ? -30.873 7.827 47.943 1.00 73.94 168 ALA A O 1
ATOM 1414 N N . ASN A 1 169 ? -29.855 6.195 46.791 1.00 71.50 169 ASN A N 1
ATOM 1415 C CA . ASN A 1 169 ? -30.276 5.116 47.690 1.00 71.50 169 ASN A CA 1
ATOM 1416 C C . ASN A 1 169 ? -29.810 5.320 49.145 1.00 71.50 169 ASN A C 1
ATOM 1418 O O . ASN A 1 169 ? -30.547 5.048 50.093 1.00 71.50 169 ASN A O 1
ATOM 1422 N N . LEU A 1 170 ? -28.581 5.806 49.357 1.00 71.56 170 LEU A N 1
ATOM 1423 C CA . LEU A 1 170 ? -28.075 6.132 50.695 1.00 71.56 170 LEU A CA 1
ATOM 1424 C C . LEU A 1 170 ? -28.835 7.306 51.320 1.00 71.56 170 LEU A C 1
ATOM 1426 O O . LEU A 1 170 ? -29.056 7.315 52.533 1.00 71.56 170 LEU A O 1
ATOM 1430 N N . THR A 1 171 ? -29.246 8.279 50.505 1.00 75.56 171 THR A N 1
ATOM 1431 C CA . THR A 1 171 ? -30.057 9.419 50.952 1.00 75.56 171 THR A CA 1
ATOM 1432 C C . THR A 1 171 ? -31.449 8.963 51.386 1.00 75.56 171 THR A C 1
ATOM 1434 O O . THR A 1 171 ? -31.920 9.365 52.456 1.00 75.56 171 THR A O 1
ATOM 1437 N N . ASP A 1 172 ? -32.075 8.067 50.626 1.00 74.50 172 ASP A N 1
ATOM 1438 C CA . ASP A 1 172 ? -33.376 7.487 50.965 1.00 74.50 172 ASP A CA 1
ATOM 1439 C C . ASP A 1 172 ? -33.304 6.658 52.256 1.00 74.50 172 ASP A C 1
ATOM 1441 O O . ASP A 1 172 ? -34.150 6.809 53.145 1.00 74.50 172 ASP A O 1
ATOM 1445 N N . LEU A 1 173 ? -32.239 5.866 52.434 1.00 76.19 173 LEU A N 1
ATOM 1446 C CA . LEU A 1 173 ? -31.982 5.137 53.681 1.00 76.19 173 LEU A CA 1
ATOM 1447 C C . LEU A 1 173 ? -31.792 6.066 54.876 1.00 76.19 173 LEU A C 1
ATOM 1449 O O . LEU A 1 173 ? -32.399 5.847 55.927 1.00 76.19 173 LEU A O 1
ATOM 1453 N N . ALA A 1 174 ? -30.967 7.105 54.735 1.00 71.69 174 ALA A N 1
ATOM 1454 C CA . ALA A 1 174 ? -30.731 8.073 55.801 1.00 71.69 174 ALA A CA 1
ATOM 1455 C C . ALA A 1 174 ? -32.036 8.775 56.210 1.00 71.69 174 ALA A C 1
ATOM 1457 O O . ALA A 1 174 ? -32.321 8.918 57.403 1.00 71.69 174 ALA A O 1
ATOM 1458 N N . THR A 1 175 ? -32.861 9.134 55.225 1.00 76.75 175 THR A N 1
ATOM 1459 C CA . THR A 1 175 ? -34.161 9.778 55.435 1.00 76.75 175 THR A CA 1
ATOM 1460 C C . THR A 1 175 ? -35.138 8.836 56.140 1.00 76.75 175 THR A C 1
ATOM 1462 O O . THR A 1 175 ? -35.730 9.207 57.157 1.00 76.75 175 THR A O 1
ATOM 1465 N N . GLY A 1 176 ? -35.261 7.589 55.676 1.00 73.62 176 GLY A N 1
ATOM 1466 C CA . GLY A 1 176 ? -36.089 6.570 56.325 1.00 73.62 176 GLY A CA 1
ATOM 1467 C C . GLY A 1 176 ? -35.656 6.288 57.769 1.00 73.62 176 GLY A C 1
ATOM 1468 O O . GLY A 1 176 ? -36.499 6.181 58.665 1.00 73.62 176 GLY A O 1
ATOM 1469 N N . LEU A 1 177 ? -34.343 6.239 58.030 1.00 75.25 177 LEU A N 1
ATOM 1470 C CA . LEU A 1 177 ? -33.766 6.069 59.369 1.00 75.25 177 LEU A CA 1
ATOM 1471 C C . LEU A 1 177 ? -34.123 7.243 60.278 1.00 75.25 177 LEU A C 1
ATOM 1473 O O . LEU A 1 177 ? -34.502 7.035 61.435 1.00 75.25 177 LEU A O 1
ATOM 1477 N N . GLU A 1 178 ? -34.046 8.474 59.772 1.00 75.88 178 GLU A N 1
ATOM 1478 C CA . GLU A 1 178 ? -34.413 9.661 60.538 1.00 75.88 178 GLU A CA 1
ATOM 1479 C C . GLU A 1 178 ? -35.912 9.685 60.868 1.00 75.88 178 GLU A C 1
ATOM 1481 O O . GLU A 1 178 ? -36.286 9.935 62.020 1.00 75.88 178 GLU A O 1
ATOM 1486 N N . ILE A 1 179 ? -36.766 9.359 59.894 1.00 78.06 179 ILE A N 1
ATOM 1487 C CA . ILE A 1 179 ? -38.220 9.254 60.071 1.00 78.06 179 ILE A CA 1
ATOM 1488 C C . ILE A 1 179 ? -38.550 8.201 61.137 1.00 78.06 179 ILE A C 1
ATOM 1490 O O . ILE A 1 179 ? -39.272 8.486 62.097 1.00 78.06 179 ILE A O 1
ATOM 1494 N N . THR A 1 180 ? -37.956 7.012 61.035 1.00 73.38 180 THR A N 1
ATOM 1495 C CA . THR A 1 180 ? -38.155 5.909 61.989 1.00 73.38 180 THR A CA 1
ATOM 1496 C C . THR A 1 180 ? -37.701 6.297 63.397 1.00 73.38 180 THR A C 1
ATOM 1498 O O . THR A 1 180 ? -38.426 6.094 64.375 1.00 73.38 180 THR A O 1
ATOM 1501 N N . LYS A 1 181 ? -36.533 6.943 63.514 1.00 73.06 181 LYS A N 1
ATOM 1502 C CA . LYS A 1 181 ? -36.004 7.456 64.786 1.00 73.06 181 LYS A CA 1
ATOM 1503 C C . LYS A 1 181 ? -36.916 8.519 65.407 1.00 73.06 181 LYS A C 1
ATOM 1505 O O . LYS A 1 181 ? -37.054 8.556 66.632 1.00 73.06 181 LYS A O 1
ATOM 1510 N N . ARG A 1 182 ? -37.546 9.379 64.596 1.00 74.50 182 ARG A N 1
ATOM 1511 C CA . ARG A 1 182 ? -38.539 10.358 65.070 1.00 74.50 182 ARG A CA 1
ATOM 1512 C C . ARG A 1 182 ? -39.791 9.664 65.600 1.00 74.50 182 ARG A C 1
ATOM 1514 O O . ARG A 1 182 ? -40.193 9.977 66.716 1.00 74.50 182 ARG A O 1
ATOM 1521 N N . TYR A 1 183 ? -40.358 8.696 64.878 1.00 69.44 183 TYR A N 1
ATOM 1522 C CA . TYR A 1 183 ? -41.535 7.951 65.349 1.00 69.44 183 TYR A CA 1
ATOM 1523 C C . TYR A 1 183 ? -41.278 7.209 66.669 1.00 69.44 183 TYR A C 1
ATOM 1525 O O . TYR A 1 183 ? -42.086 7.318 67.593 1.00 69.44 183 TYR A O 1
ATOM 1533 N N . LEU A 1 184 ? -40.110 6.569 66.808 1.00 69.88 184 LEU A N 1
ATOM 1534 C CA . LEU A 1 184 ? -39.677 5.924 68.055 1.00 69.88 184 LEU A CA 1
ATOM 1535 C C . LEU A 1 184 ? -39.605 6.906 69.239 1.00 69.88 184 LEU A C 1
ATOM 1537 O O . LEU A 1 184 ? -40.021 6.569 70.345 1.00 69.88 184 LEU A O 1
ATOM 1541 N N . LYS A 1 185 ? -39.121 8.138 69.022 1.00 73.69 185 LYS A N 1
ATOM 1542 C CA . LYS A 1 185 ? -39.035 9.171 70.074 1.00 73.69 185 LYS A CA 1
ATOM 1543 C C . LYS A 1 185 ? -40.391 9.703 70.538 1.00 73.69 185 LYS A C 1
ATOM 1545 O O . LYS A 1 185 ? -40.496 10.146 71.676 1.00 73.69 185 LYS A O 1
ATOM 1550 N N . ILE A 1 186 ? -41.402 9.706 69.670 1.00 74.50 186 ILE A N 1
ATOM 1551 C CA . ILE A 1 186 ? -42.719 10.296 69.964 1.00 74.50 186 ILE A CA 1
ATOM 1552 C C . ILE A 1 186 ? -43.646 9.266 70.653 1.00 74.50 186 ILE A C 1
ATOM 1554 O O . ILE A 1 186 ? -44.779 9.583 71.004 1.00 74.50 186 ILE A O 1
ATOM 1558 N N . GLY A 1 187 ? -43.185 8.025 70.874 1.00 63.28 187 GLY A N 1
ATOM 1559 C CA . GLY A 1 187 ? -43.938 6.984 71.591 1.00 63.28 187 GLY A CA 1
ATOM 1560 C C . GLY A 1 187 ? -45.169 6.457 70.843 1.00 63.28 187 GLY A C 1
ATOM 1561 O O . GLY A 1 187 ? -45.938 5.669 71.389 1.00 63.28 187 GLY A O 1
ATOM 1562 N N . LYS A 1 188 ? -45.365 6.871 69.585 1.00 60.00 188 LYS A N 1
ATOM 1563 C CA . LYS A 1 188 ? -46.381 6.324 68.687 1.00 60.00 188 LYS A CA 1
ATOM 1564 C C . LYS A 1 188 ? -45.778 5.125 67.951 1.00 60.00 188 LYS A C 1
ATOM 1566 O O . LYS A 1 188 ? -45.010 5.299 67.012 1.00 60.00 188 LYS A O 1
ATOM 1571 N N . LEU A 1 189 ? -46.172 3.924 68.381 1.00 55.41 189 LEU A N 1
ATOM 1572 C CA . LEU A 1 189 ? -45.845 2.645 67.740 1.00 55.41 189 LEU A CA 1
ATOM 1573 C C . LEU A 1 189 ? -46.688 2.217 66.514 1.00 55.41 189 LEU A C 1
ATOM 1575 O O . LEU A 1 189 ? -46.341 1.174 65.953 1.00 55.41 189 LEU A O 1
ATOM 1579 N N . PRO A 1 190 ? -47.760 2.903 66.044 1.00 50.28 190 PRO A N 1
ATOM 1580 C CA . PRO A 1 190 ? -48.391 2.445 64.819 1.00 50.28 190 PRO A CA 1
ATOM 1581 C C . PRO A 1 190 ? -47.400 2.693 63.673 1.00 50.28 190 PRO A C 1
ATOM 1583 O O . PRO A 1 190 ? -46.932 3.814 63.481 1.00 50.28 190 PRO A O 1
ATOM 1586 N N . ASN A 1 191 ? -47.050 1.620 62.966 1.00 58.72 191 ASN A N 1
ATOM 1587 C CA . ASN A 1 191 ? -46.196 1.589 61.773 1.00 58.72 191 ASN A CA 1
ATOM 1588 C C . ASN A 1 191 ? -44.675 1.674 62.016 1.00 58.72 191 ASN A C 1
ATOM 1590 O O . ASN A 1 191 ? -43.913 1.830 61.065 1.00 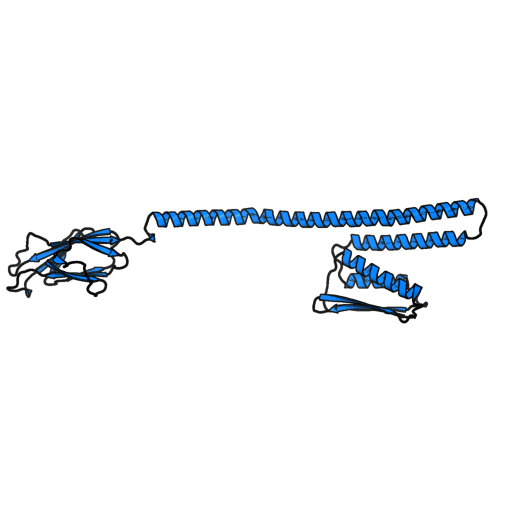58.72 191 ASN A O 1
ATOM 1594 N N . THR A 1 192 ? -44.176 1.518 63.251 1.00 63.19 192 THR A N 1
ATOM 1595 C CA . THR A 1 192 ? -42.718 1.387 63.472 1.00 63.19 192 THR A CA 1
ATOM 1596 C C . THR A 1 192 ? -42.159 0.110 62.839 1.00 63.19 192 THR A C 1
ATOM 1598 O O . THR A 1 192 ? -41.071 0.154 62.276 1.00 63.19 192 THR A O 1
ATOM 1601 N N . GLY A 1 193 ? -42.917 -0.993 62.886 1.00 65.69 193 GLY A N 1
ATOM 1602 C CA . GLY A 1 193 ? -42.574 -2.239 62.192 1.00 65.69 193 GLY A CA 1
ATOM 1603 C C . GLY A 1 193 ? -42.529 -2.060 60.674 1.00 65.69 193 GLY A C 1
ATOM 1604 O O . GLY A 1 193 ? -41.518 -2.371 60.065 1.00 65.69 193 GLY A O 1
ATOM 1605 N N . GLU A 1 194 ? -43.555 -1.441 60.079 1.00 66.69 194 GLU A N 1
ATOM 1606 C CA . GLU A 1 194 ? -43.597 -1.170 58.631 1.00 66.69 194 GLU A CA 1
ATOM 1607 C C . GLU A 1 194 ? -42.457 -0.254 58.158 1.00 66.69 194 GLU A C 1
ATOM 1609 O O . GLU A 1 194 ? -41.894 -0.470 57.089 1.00 66.69 194 GLU A O 1
ATOM 1614 N N . ASN A 1 195 ? -42.077 0.751 58.955 1.00 67.12 195 ASN A N 1
ATOM 1615 C CA . ASN A 1 195 ? -40.942 1.621 58.637 1.00 67.12 195 ASN A CA 1
ATOM 1616 C C . ASN A 1 195 ? -39.590 0.894 58.758 1.00 67.12 195 ASN A C 1
ATOM 1618 O O . ASN A 1 195 ? -38.674 1.170 57.981 1.00 67.12 195 ASN A O 1
ATOM 1622 N N . LEU A 1 196 ? -39.457 -0.038 59.711 1.00 69.44 196 LEU A N 1
ATOM 1623 C CA . LEU A 1 196 ? -38.271 -0.889 59.829 1.00 69.44 196 LEU A CA 1
ATOM 1624 C C . LEU A 1 196 ? -38.177 -1.869 58.654 1.00 69.44 196 LEU A C 1
ATOM 1626 O O . LEU A 1 196 ? -37.103 -2.005 58.076 1.00 69.44 196 LEU A O 1
ATOM 1630 N N . ASP A 1 197 ? -39.297 -2.483 58.267 1.00 70.12 197 ASP A N 1
ATOM 1631 C CA . ASP A 1 197 ? -39.390 -3.368 57.102 1.00 70.12 197 ASP A CA 1
ATOM 1632 C C . ASP A 1 197 ? -39.091 -2.607 55.804 1.00 70.12 197 ASP A C 1
ATOM 1634 O O . ASP A 1 197 ? -38.390 -3.118 54.929 1.00 70.12 197 ASP A O 1
ATOM 1638 N N . PHE A 1 198 ? -39.567 -1.361 55.681 1.00 71.62 198 PHE A N 1
ATOM 1639 C CA . PHE A 1 198 ? -39.220 -0.474 54.570 1.00 71.62 198 PHE A CA 1
ATOM 1640 C C . PHE A 1 198 ? -37.706 -0.246 54.500 1.00 71.62 198 PHE A C 1
ATOM 1642 O O . PHE A 1 198 ? -37.112 -0.438 53.440 1.00 71.62 198 PHE A O 1
ATOM 1649 N N . LEU A 1 199 ? -37.065 0.092 55.623 1.00 71.19 199 LEU A N 1
ATOM 1650 C CA . LEU A 1 199 ? -35.615 0.286 55.695 1.00 71.19 199 LEU A CA 1
ATOM 1651 C C . LEU A 1 199 ? -34.823 -0.989 55.413 1.00 71.19 199 LEU A C 1
ATOM 1653 O O . LEU A 1 199 ? -33.825 -0.935 54.694 1.00 71.19 199 LEU A O 1
ATOM 1657 N N . GLU A 1 200 ? -35.250 -2.129 55.955 1.00 68.56 200 GLU A N 1
ATOM 1658 C CA . GLU A 1 200 ? -34.596 -3.414 55.717 1.00 68.56 200 GLU A CA 1
ATOM 1659 C C . GLU A 1 200 ? -34.667 -3.775 54.231 1.00 68.56 200 GLU A C 1
ATOM 1661 O O . GLU A 1 200 ? -33.643 -4.081 53.616 1.00 68.56 200 GLU A O 1
ATOM 1666 N N . LYS A 1 201 ? -35.861 -3.678 53.634 1.00 71.00 201 LYS A N 1
ATOM 1667 C CA . LYS A 1 201 ? -36.079 -3.969 52.217 1.00 71.00 201 LYS A CA 1
ATOM 1668 C C . LYS A 1 201 ? -35.271 -3.035 51.324 1.00 71.00 201 LYS A C 1
ATOM 1670 O O . LYS A 1 201 ? -34.622 -3.499 50.392 1.00 71.00 201 LYS A O 1
ATOM 1675 N N . HIS A 1 202 ? -35.270 -1.739 51.626 1.00 70.69 202 HIS A N 1
ATOM 1676 C CA . HIS A 1 202 ? -34.535 -0.754 50.843 1.00 70.69 202 HIS A CA 1
ATOM 1677 C C . HIS A 1 202 ? -33.017 -0.958 50.970 1.00 70.69 202 HIS A C 1
ATOM 1679 O O . HIS A 1 202 ? -32.316 -0.946 49.969 1.00 70.69 202 HIS A O 1
ATOM 1685 N N . THR A 1 203 ? -32.508 -1.282 52.165 1.00 70.94 203 THR A N 1
ATOM 1686 C CA . THR A 1 203 ? -31.076 -1.577 52.372 1.00 70.94 203 THR A CA 1
ATOM 1687 C C . THR A 1 203 ? -30.649 -2.819 51.597 1.00 70.94 203 THR A C 1
ATOM 1689 O O . THR A 1 203 ? -29.581 -2.838 50.987 1.00 70.94 203 THR A O 1
ATOM 1692 N N . ARG A 1 204 ? -31.486 -3.862 51.613 1.00 70.56 204 ARG A N 1
ATOM 1693 C CA . ARG A 1 204 ? -31.226 -5.116 50.905 1.00 70.56 204 ARG A CA 1
ATOM 1694 C C . ARG A 1 204 ? -31.193 -4.891 49.387 1.00 70.56 204 ARG A C 1
ATOM 1696 O O . ARG A 1 204 ? -30.247 -5.342 48.752 1.00 70.56 204 ARG A O 1
ATOM 1703 N N . ASN A 1 205 ? -32.125 -4.096 48.852 1.00 71.25 205 ASN A N 1
ATOM 1704 C CA . ASN A 1 205 ? -32.120 -3.681 47.445 1.00 71.25 205 ASN A CA 1
ATOM 1705 C C . ASN A 1 205 ? -30.845 -2.902 47.074 1.00 71.25 205 ASN A C 1
ATOM 1707 O O . ASN A 1 205 ? -30.194 -3.238 46.091 1.00 71.25 205 ASN A O 1
ATOM 1711 N N . THR A 1 206 ? -30.431 -1.925 47.888 1.00 69.56 206 THR A N 1
ATOM 1712 C CA . THR A 1 206 ? -29.206 -1.143 47.638 1.00 69.56 206 THR A CA 1
ATOM 1713 C C . THR A 1 206 ? -27.949 -2.016 47.616 1.00 69.56 206 THR A C 1
ATOM 1715 O O . THR A 1 206 ? -27.041 -1.784 46.820 1.00 69.56 206 THR A O 1
ATOM 1718 N N . ILE A 1 207 ? -27.869 -3.028 48.488 1.00 71.62 207 ILE A N 1
ATOM 1719 C CA . ILE A 1 207 ? -26.747 -3.980 48.513 1.00 71.62 207 ILE A CA 1
ATOM 1720 C C . ILE A 1 207 ? -26.726 -4.847 47.249 1.00 71.62 207 ILE A C 1
ATOM 1722 O O . ILE A 1 207 ? -25.643 -5.133 46.732 1.00 71.62 207 ILE A O 1
ATOM 1726 N N . ASP A 1 208 ? -27.891 -5.264 46.757 1.00 70.56 208 ASP A N 1
ATOM 1727 C CA . ASP A 1 208 ? -27.992 -6.050 45.528 1.00 70.56 208 ASP A CA 1
ATOM 1728 C C . ASP A 1 208 ? -27.581 -5.208 44.304 1.00 70.56 208 ASP A C 1
ATOM 1730 O O . ASP A 1 208 ? -26.704 -5.632 43.550 1.00 70.56 208 ASP A O 1
ATOM 1734 N N . GLU A 1 209 ? -28.054 -3.962 44.190 1.00 70.50 209 GLU A N 1
ATOM 1735 C CA . GLU A 1 209 ? -27.639 -3.023 43.130 1.00 70.50 209 GLU A CA 1
ATOM 1736 C C . GLU A 1 209 ? -26.126 -2.725 43.161 1.00 70.50 209 GLU A C 1
ATOM 1738 O O . GLU A 1 209 ? -25.454 -2.657 42.124 1.00 70.50 209 GLU A O 1
ATOM 1743 N N . LEU A 1 210 ? -25.550 -2.603 44.361 1.00 69.94 210 LEU A N 1
ATOM 1744 C CA . LEU A 1 210 ? -24.105 -2.469 44.559 1.00 69.94 210 LEU A CA 1
ATOM 1745 C C . LEU A 1 210 ? -23.337 -3.693 44.056 1.00 69.94 210 LEU A C 1
ATOM 1747 O O . LEU A 1 210 ? -22.330 -3.550 43.360 1.00 69.94 210 LEU A O 1
ATOM 1751 N N . ARG A 1 211 ? -23.792 -4.903 44.401 1.00 68.69 211 ARG A N 1
ATOM 1752 C CA . ARG A 1 211 ? -23.161 -6.157 43.958 1.00 68.69 211 ARG A CA 1
ATOM 1753 C C . ARG A 1 211 ? -23.207 -6.304 42.442 1.00 68.69 211 ARG A C 1
ATOM 1755 O O . ARG A 1 211 ? -22.228 -6.763 41.856 1.00 68.69 211 ARG A O 1
ATOM 1762 N N . GLU A 1 212 ? -24.302 -5.893 41.817 1.00 69.00 212 GLU A N 1
ATOM 1763 C CA . GLU A 1 212 ? -24.471 -5.903 40.362 1.00 69.00 212 GLU A CA 1
ATOM 1764 C C . GLU A 1 212 ? -23.535 -4.916 39.668 1.00 69.00 212 GLU A C 1
ATOM 1766 O O . GLU A 1 212 ? -22.875 -5.267 38.689 1.00 69.00 212 GLU A O 1
ATOM 1771 N N . THR A 1 213 ? -23.405 -3.706 40.213 1.00 65.69 213 THR A N 1
ATOM 1772 C CA . THR A 1 213 ? -22.529 -2.677 39.639 1.00 65.69 213 THR A CA 1
ATOM 1773 C C . THR A 1 213 ? -21.046 -3.013 39.839 1.00 65.69 213 THR A C 1
ATOM 1775 O O . THR A 1 213 ? -20.224 -2.785 38.958 1.00 65.69 213 THR A O 1
ATOM 1778 N N . ILE A 1 214 ? -20.675 -3.633 40.965 1.00 68.00 214 ILE A N 1
ATOM 1779 C CA . ILE A 1 214 ? -19.312 -4.157 41.170 1.00 68.00 214 ILE A CA 1
ATOM 1780 C C . ILE A 1 214 ? -19.014 -5.293 40.183 1.00 68.00 214 ILE A C 1
ATOM 1782 O O . ILE A 1 214 ? -17.903 -5.386 39.659 1.00 68.00 214 ILE A O 1
ATOM 1786 N N . TRP A 1 215 ? -19.994 -6.155 39.912 1.00 67.44 215 TRP A N 1
ATOM 1787 C CA . TRP A 1 215 ? -19.850 -7.239 38.944 1.00 67.44 215 TRP A CA 1
ATOM 1788 C C . TRP A 1 215 ? -19.682 -6.723 37.506 1.00 67.44 215 TRP A C 1
ATOM 1790 O O . TRP A 1 215 ? -18.850 -7.271 36.780 1.00 67.44 215 TRP A O 1
ATOM 1800 N N . SER A 1 216 ? -20.387 -5.652 37.115 1.00 65.06 216 SER A N 1
ATOM 1801 C CA . SER A 1 216 ? -20.194 -5.010 35.804 1.00 65.06 216 SER A CA 1
ATOM 1802 C C . SER A 1 216 ? -18.861 -4.261 35.704 1.00 65.06 216 SER A C 1
ATOM 1804 O O . SER A 1 216 ? -18.217 -4.298 34.660 1.00 65.06 216 SER A O 1
ATOM 1806 N N . LEU A 1 217 ? -18.392 -3.644 36.793 1.00 63.91 217 LEU A N 1
ATOM 1807 C CA . LEU A 1 217 ? -17.116 -2.921 36.840 1.00 63.91 217 LEU A CA 1
ATOM 1808 C C . LEU A 1 217 ? -15.877 -3.829 36.808 1.00 63.91 217 LEU A C 1
ATOM 1810 O O . LEU A 1 217 ? -14.822 -3.404 36.338 1.00 63.91 217 LEU A O 1
ATOM 1814 N N . ASN A 1 218 ? -15.969 -5.053 37.334 1.00 60.94 218 ASN A N 1
ATOM 1815 C CA . ASN A 1 218 ? -14.806 -5.926 37.532 1.00 60.94 218 ASN A CA 1
ATOM 1816 C C . ASN A 1 218 ? -14.526 -6.890 36.362 1.00 60.94 218 ASN A C 1
ATOM 1818 O O . ASN A 1 218 ? -13.583 -7.678 36.425 1.00 60.94 218 ASN A O 1
ATOM 1822 N N . GLN A 1 219 ? -15.318 -6.860 35.288 1.00 59.25 219 GLN A N 1
ATOM 1823 C CA . GLN A 1 219 ? -15.117 -7.750 34.142 1.00 59.25 219 GLN A CA 1
ATOM 1824 C C . GLN A 1 219 ? -14.770 -6.956 32.888 1.00 59.25 219 GLN A C 1
ATOM 1826 O O . GLN A 1 219 ? -15.540 -6.122 32.441 1.00 59.25 219 GLN A O 1
ATOM 1831 N N . ASN A 1 220 ? -13.607 -7.234 32.293 1.00 55.09 220 ASN A N 1
ATOM 1832 C CA . ASN A 1 220 ? -13.174 -6.589 31.046 1.00 55.09 220 ASN A CA 1
ATOM 1833 C C . ASN A 1 220 ? -13.965 -7.095 29.818 1.00 55.09 220 ASN A C 1
ATOM 1835 O O . ASN A 1 220 ? -14.083 -6.386 28.823 1.00 55.09 220 ASN A O 1
ATOM 1839 N N . ALA A 1 221 ? -14.497 -8.318 29.891 1.00 60.12 221 ALA A N 1
ATOM 1840 C CA . ALA A 1 221 ? -15.470 -8.928 28.985 1.00 60.12 221 ALA A CA 1
ATOM 1841 C C . ALA A 1 221 ? -16.041 -10.160 29.703 1.00 60.12 221 ALA A C 1
ATOM 1843 O O . ALA A 1 221 ? -15.266 -10.894 30.313 1.00 60.12 221 ALA A O 1
ATOM 1844 N N . SER A 1 222 ? -17.356 -10.381 29.633 1.00 68.56 222 SER A N 1
ATOM 1845 C CA . SER A 1 222 ? -18.004 -11.576 30.200 1.00 68.56 222 SER A CA 1
ATOM 1846 C C . SER A 1 222 ? -18.538 -12.451 29.075 1.00 68.56 222 SER A C 1
ATOM 1848 O O . SER A 1 222 ? -19.039 -11.950 28.066 1.00 68.56 222 SER A O 1
ATOM 1850 N N . THR A 1 223 ? -18.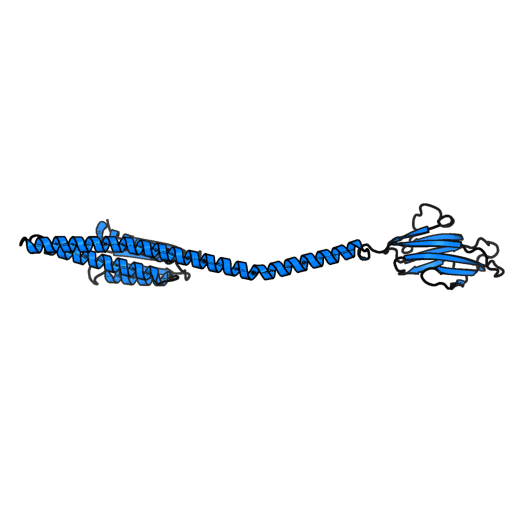409 -13.764 29.190 1.00 83.75 223 THR A N 1
ATOM 1851 C CA . THR A 1 223 ? -19.074 -14.682 28.262 1.00 83.75 223 THR A CA 1
ATOM 1852 C C . THR A 1 223 ? -20.568 -14.743 28.568 1.00 83.75 223 THR A C 1
ATOM 1854 O O . THR A 1 223 ? -20.999 -14.549 29.704 1.00 83.75 223 THR A O 1
ATOM 1857 N N . VAL A 1 224 ? -21.388 -15.064 27.566 1.00 83.81 224 VAL A N 1
ATOM 1858 C CA . VAL A 1 224 ? -22.829 -15.292 27.796 1.00 83.81 224 VAL A CA 1
ATOM 1859 C C . VAL A 1 224 ? -23.064 -16.407 28.831 1.00 83.81 224 VAL A C 1
ATOM 1861 O O . VAL A 1 224 ? -24.038 -16.348 29.574 1.00 83.81 224 VAL A O 1
ATOM 1864 N N . SER A 1 225 ? -22.152 -17.379 28.941 1.00 84.00 225 SER A N 1
ATOM 1865 C CA . SER A 1 225 ? -22.197 -18.425 29.974 1.00 84.00 225 SER A CA 1
ATOM 1866 C C . SER A 1 225 ? -22.065 -17.853 31.391 1.00 84.00 225 SER A C 1
ATOM 1868 O O . SER A 1 225 ? -22.852 -18.205 32.264 1.00 84.00 225 SER A O 1
ATOM 1870 N N . GLU A 1 226 ? -21.121 -16.935 31.619 1.00 83.44 226 GLU A N 1
ATOM 1871 C CA . GLU A 1 226 ? -20.939 -16.266 32.921 1.00 83.44 226 GLU A CA 1
ATOM 1872 C C . GLU A 1 226 ? -22.155 -15.400 33.287 1.00 83.44 226 GLU A C 1
ATOM 1874 O O . GLU A 1 226 ? -22.567 -15.350 34.446 1.00 83.44 226 GLU A O 1
ATOM 1879 N N . LEU A 1 227 ? -22.789 -14.759 32.296 1.00 85.12 227 LEU A N 1
ATOM 1880 C CA . LEU A 1 227 ? -24.068 -14.070 32.490 1.00 85.12 227 LEU A CA 1
ATOM 1881 C C . LEU A 1 227 ? -25.182 -15.050 32.908 1.00 85.12 227 LEU A C 1
ATOM 1883 O O . LEU A 1 227 ? -25.956 -14.744 33.816 1.00 85.12 227 LEU A O 1
ATOM 1887 N N . CYS A 1 228 ? -25.261 -16.229 32.282 1.00 85.19 228 CYS A N 1
ATOM 1888 C CA . CYS A 1 228 ? -26.241 -17.263 32.635 1.00 85.19 228 CYS A CA 1
ATOM 1889 C C . CYS A 1 228 ? -26.020 -17.795 34.058 1.00 85.19 228 CYS A C 1
ATOM 1891 O O . CYS A 1 228 ? -26.986 -17.956 34.805 1.00 85.19 228 CYS A O 1
ATOM 1893 N N . GLU A 1 229 ? -24.768 -18.015 34.469 1.00 83.50 229 GLU A N 1
ATOM 1894 C CA . GLU A 1 229 ? -24.433 -18.368 35.855 1.00 83.50 229 GLU A CA 1
ATOM 1895 C C . GLU A 1 229 ? -24.884 -17.286 36.834 1.00 83.50 229 GLU A C 1
ATOM 1897 O O . GLU A 1 229 ? -25.515 -17.595 37.847 1.00 83.50 229 GLU A O 1
ATOM 1902 N N . LYS A 1 230 ? -24.661 -16.011 36.499 1.00 81.56 230 LYS A N 1
ATOM 1903 C CA . LYS A 1 230 ? -25.092 -14.902 37.350 1.00 81.56 230 LYS A CA 1
ATOM 1904 C C . LYS A 1 230 ? -26.609 -14.808 37.479 1.00 81.56 230 LYS A C 1
ATOM 1906 O O . LYS A 1 230 ? -27.126 -14.584 38.574 1.00 81.56 230 LYS A O 1
ATOM 1911 N N . LEU A 1 231 ? -27.333 -15.023 36.380 1.00 83.38 231 LEU A N 1
ATOM 1912 C CA . LEU A 1 231 ? -28.793 -15.106 36.396 1.00 83.38 231 LEU A CA 1
ATOM 1913 C C . LEU A 1 231 ? -29.276 -16.270 37.260 1.00 83.38 231 LEU A C 1
ATOM 1915 O O . LEU A 1 231 ? -30.211 -16.084 38.035 1.00 83.38 231 LEU A O 1
ATOM 1919 N N . ARG A 1 232 ? -28.624 -17.440 37.206 1.00 84.75 232 ARG A N 1
ATOM 1920 C CA . ARG A 1 232 ? -28.955 -18.557 38.106 1.00 84.75 232 ARG A CA 1
ATOM 1921 C C . ARG A 1 232 ? -28.746 -18.197 39.570 1.00 84.75 232 ARG A C 1
ATOM 1923 O O . ARG A 1 232 ? -29.634 -18.492 40.363 1.00 84.75 232 ARG A O 1
ATOM 1930 N N . GLU A 1 233 ? -27.627 -17.560 39.925 1.00 80.88 233 GLU A N 1
ATOM 1931 C CA . GLU A 1 233 ? -27.379 -17.097 41.301 1.00 80.88 233 GLU A CA 1
ATOM 1932 C C . GLU A 1 233 ? -28.492 -16.158 41.782 1.00 80.88 233 GLU A C 1
ATOM 1934 O O . GLU A 1 233 ? -29.037 -16.336 42.873 1.00 80.88 233 GLU A O 1
ATOM 1939 N N . TYR A 1 234 ? -28.863 -15.185 40.948 1.00 79.44 234 TYR A N 1
ATOM 1940 C CA . TYR A 1 234 ? -29.935 -14.239 41.245 1.00 79.44 234 TYR A CA 1
ATOM 1941 C C . TYR A 1 234 ? -31.298 -14.928 41.413 1.00 79.44 234 TYR A C 1
ATOM 1943 O O . TYR A 1 234 ? -32.018 -14.651 42.374 1.00 79.44 234 TYR A O 1
ATOM 1951 N N . ILE A 1 235 ? -31.636 -15.860 40.515 1.00 80.94 235 ILE A N 1
ATOM 1952 C CA . ILE A 1 235 ? -32.868 -16.654 40.582 1.00 80.94 235 ILE A CA 1
ATOM 1953 C C . ILE A 1 235 ? -32.905 -17.464 41.880 1.00 80.94 235 ILE A C 1
ATOM 1955 O O . ILE A 1 235 ? -33.890 -17.385 42.612 1.00 80.94 235 ILE A O 1
ATOM 1959 N N . HIS A 1 236 ? -31.816 -18.169 42.211 1.00 78.88 236 HIS A N 1
ATOM 1960 C CA . HIS A 1 236 ? -31.704 -18.954 43.444 1.00 78.88 236 HIS A CA 1
ATOM 1961 C C . HIS A 1 236 ? -31.906 -18.102 44.700 1.00 78.88 236 HIS A C 1
ATOM 1963 O O . HIS A 1 236 ? -32.527 -18.554 45.658 1.00 78.88 236 HIS A O 1
ATOM 1969 N N . GLY A 1 237 ? -31.417 -16.858 44.695 1.00 71.69 237 GLY A N 1
ATOM 1970 C CA . GLY A 1 237 ? -31.625 -15.918 45.796 1.00 71.69 237 GLY A CA 1
ATOM 1971 C C . GLY A 1 237 ? -33.087 -15.497 45.994 1.00 71.69 237 GLY A C 1
ATOM 1972 O O . GLY A 1 237 ? -33.457 -15.093 47.097 1.00 71.69 237 GLY A O 1
ATOM 1973 N N . ARG A 1 238 ? -33.929 -15.597 44.954 1.00 67.44 238 ARG A N 1
ATOM 1974 C CA . ARG A 1 238 ? -35.340 -15.169 44.973 1.00 67.44 238 ARG A CA 1
ATOM 1975 C C . ARG A 1 238 ? -36.349 -16.311 45.042 1.00 67.44 238 ARG A C 1
ATOM 1977 O O . ARG A 1 238 ? -37.476 -16.081 45.474 1.00 67.44 238 ARG A O 1
ATOM 1984 N N . THR A 1 239 ? -35.971 -17.527 44.668 1.00 64.69 239 THR A N 1
ATOM 1985 C CA . THR A 1 239 ? -36.807 -18.721 44.833 1.00 64.69 239 THR A CA 1
ATOM 1986 C C . THR A 1 239 ? -36.498 -19.392 46.170 1.00 64.69 239 THR A C 1
ATOM 1988 O O . THR A 1 239 ? -35.430 -19.976 46.341 1.00 64.69 239 THR A O 1
ATOM 1991 N N . LYS A 1 240 ? -37.434 -19.365 47.127 1.00 60.41 240 LYS A N 1
ATOM 1992 C CA . LYS A 1 240 ? -37.409 -20.346 48.226 1.00 60.41 240 LYS A CA 1
ATOM 1993 C C . LYS A 1 240 ? -37.885 -21.687 47.665 1.00 60.41 240 LYS A C 1
ATOM 1995 O O . LYS A 1 240 ? -38.808 -21.695 46.857 1.00 60.41 240 LYS A O 1
ATOM 2000 N N . LEU A 1 241 ? -37.272 -22.791 48.106 1.00 52.88 241 LEU A N 1
ATOM 2001 C CA . LEU A 1 241 ? -37.454 -24.144 47.546 1.00 52.88 241 LEU A CA 1
ATOM 2002 C C . LEU A 1 241 ? -38.923 -24.616 47.414 1.00 52.88 241 LEU A C 1
ATOM 2004 O O . LEU A 1 241 ? -39.167 -25.533 46.644 1.00 52.88 241 LEU A O 1
ATOM 2008 N N . ASP A 1 242 ? -39.881 -23.977 48.100 1.00 51.97 242 ASP A N 1
ATOM 2009 C CA . ASP A 1 242 ? -41.286 -24.404 48.190 1.00 51.97 242 ASP A CA 1
ATOM 2010 C C . ASP A 1 242 ? -42.323 -23.285 47.937 1.00 51.97 242 ASP A C 1
ATOM 2012 O O . ASP A 1 242 ? -43.480 -23.407 48.344 1.00 51.97 242 ASP A O 1
ATOM 2016 N N . THR A 1 243 ? -41.957 -22.168 47.292 1.00 58.06 243 THR A N 1
ATOM 2017 C CA . THR A 1 243 ? -42.923 -21.086 46.992 1.00 58.06 243 THR A CA 1
ATOM 2018 C C . THR A 1 243 ? -42.928 -20.702 45.511 1.00 58.06 243 THR A C 1
ATOM 2020 O O . THR A 1 243 ? -41.853 -20.405 44.987 1.00 58.06 243 THR A O 1
ATOM 2023 N N . PRO A 1 244 ? -44.100 -20.654 44.842 1.00 60.19 244 PRO A N 1
ATOM 2024 C CA . PRO A 1 244 ? -44.199 -20.202 43.456 1.00 60.19 244 PRO A CA 1
ATOM 2025 C C . PRO A 1 244 ? -43.828 -18.712 43.305 1.00 60.19 244 PRO A C 1
ATOM 2027 O O . PRO A 1 244 ? -44.008 -17.945 44.258 1.00 60.19 244 PRO A O 1
ATOM 2030 N N . PRO A 1 245 ? -43.360 -18.286 42.114 1.00 66.31 245 PRO A N 1
ATOM 2031 C CA . PRO A 1 245 ? -43.159 -19.100 40.909 1.00 66.31 245 PRO A CA 1
ATOM 2032 C C . PRO A 1 245 ? -41.871 -19.935 40.904 1.00 66.31 245 PRO A C 1
ATOM 2034 O O . PRO A 1 245 ? -40.821 -19.496 41.373 1.00 66.31 245 PRO A O 1
ATOM 2037 N N . VAL A 1 246 ? -41.934 -21.114 40.276 1.00 75.88 246 VAL A N 1
ATOM 2038 C CA . VAL A 1 246 ? -40.748 -21.907 39.917 1.00 75.88 246 VAL A CA 1
ATOM 2039 C C . VAL A 1 246 ? -40.107 -21.295 38.673 1.00 75.88 246 VAL A C 1
ATOM 2041 O O . VAL A 1 246 ? -40.743 -21.211 37.624 1.00 75.88 246 VAL A O 1
ATOM 2044 N N . ILE A 1 247 ? -38.842 -20.887 38.775 1.00 81.19 247 ILE A N 1
ATOM 2045 C CA . ILE A 1 247 ? -38.103 -20.264 37.670 1.00 81.19 247 ILE A CA 1
ATOM 2046 C C . ILE A 1 247 ? -37.111 -21.273 37.086 1.00 81.19 247 ILE A C 1
ATOM 2048 O O . ILE A 1 247 ? -36.265 -21.803 37.808 1.00 81.19 247 ILE A O 1
ATOM 2052 N N . GLN A 1 248 ? -37.198 -21.533 35.781 1.00 83.19 248 GLN A N 1
ATOM 2053 C CA . GLN A 1 248 ? -36.303 -22.439 35.057 1.00 83.19 248 GLN A CA 1
ATOM 2054 C C . GLN A 1 248 ? -35.521 -21.671 33.990 1.00 83.19 248 GLN A C 1
ATOM 2056 O O . GLN A 1 248 ? -36.111 -20.963 33.180 1.00 83.19 248 GLN A O 1
ATOM 2061 N N . LEU A 1 249 ? -34.195 -21.828 33.980 1.00 85.06 249 LEU A N 1
ATOM 2062 C CA . LEU A 1 249 ? -33.308 -21.237 32.976 1.00 85.06 249 LEU A CA 1
ATOM 2063 C C . LEU A 1 249 ? -32.738 -22.341 32.084 1.00 85.06 249 LEU A C 1
ATOM 2065 O O . LEU A 1 249 ? -32.059 -23.242 32.581 1.00 85.06 249 LEU A O 1
ATOM 2069 N N . GLN A 1 250 ? -33.001 -22.258 30.782 1.00 86.88 250 GLN A N 1
ATOM 2070 C CA . GLN A 1 250 ? -32.446 -23.149 29.766 1.00 86.88 250 GLN A CA 1
ATOM 2071 C C . GLN A 1 250 ? -31.460 -22.382 28.883 1.00 86.88 250 GLN A C 1
ATOM 2073 O O . GLN A 1 250 ? -31.753 -21.285 28.404 1.00 86.88 250 GLN A O 1
ATOM 2078 N N . GLU A 1 251 ? -30.289 -22.973 28.653 1.00 87.12 251 GLU A N 1
ATOM 2079 C CA . GLU A 1 251 ? -29.243 -22.392 27.811 1.00 87.12 251 GLU A CA 1
ATOM 2080 C C . GLU A 1 251 ? -28.965 -23.270 26.586 1.00 87.12 251 GLU A C 1
ATOM 2082 O O . GLU A 1 251 ? -28.822 -24.488 26.691 1.00 87.12 251 GLU A O 1
ATOM 2087 N N . ASN A 1 252 ? -28.881 -22.644 25.412 1.00 86.00 252 ASN A N 1
ATOM 2088 C CA . ASN A 1 252 ? -28.499 -23.285 24.157 1.00 86.00 252 ASN A CA 1
ATOM 2089 C C . ASN A 1 252 ? -27.454 -22.427 23.430 1.00 86.00 252 ASN A C 1
ATOM 2091 O O . ASN A 1 252 ? -27.764 -21.592 22.575 1.00 86.00 252 ASN A O 1
ATOM 2095 N N . LEU A 1 253 ? -26.193 -22.593 23.824 1.00 83.44 253 LEU A N 1
ATOM 2096 C CA . LEU A 1 253 ? -25.076 -21.765 23.375 1.00 83.44 253 LEU A CA 1
ATOM 2097 C C . LEU A 1 253 ? -24.302 -22.497 22.271 1.00 83.44 253 LEU A C 1
ATOM 2099 O O . LEU A 1 253 ? -23.369 -23.245 22.554 1.00 83.44 253 LEU A O 1
ATOM 2103 N N . ALA A 1 254 ? -24.673 -22.288 21.003 1.00 77.38 254 ALA A N 1
ATOM 2104 C CA . ALA A 1 254 ? -23.994 -22.952 19.884 1.00 77.38 254 ALA A CA 1
ATOM 2105 C C . ALA A 1 254 ? -22.531 -22.493 19.706 1.00 77.38 254 ALA A C 1
ATOM 2107 O O . ALA A 1 254 ? -21.714 -23.229 19.155 1.00 77.38 254 ALA A O 1
ATOM 2108 N N . ILE A 1 255 ? -22.202 -21.270 20.146 1.00 79.38 255 ILE A N 1
ATOM 2109 C CA . ILE A 1 255 ? -20.873 -20.652 20.033 1.00 79.38 255 ILE A CA 1
ATOM 2110 C C . ILE A 1 255 ? -20.590 -19.819 21.293 1.00 79.38 255 ILE A C 1
ATOM 2112 O O . ILE A 1 255 ? -21.487 -19.165 21.826 1.00 79.38 255 ILE A O 1
ATOM 2116 N N . ALA A 1 256 ? -19.332 -19.792 21.746 1.00 80.06 256 ALA A N 1
ATOM 2117 C CA . ALA A 1 256 ? -18.887 -18.882 22.799 1.00 80.06 256 ALA A CA 1
ATOM 2118 C C . ALA A 1 256 ? -18.893 -17.426 22.301 1.00 80.06 256 ALA A C 1
ATOM 2120 O O . ALA A 1 256 ? -18.163 -17.070 21.374 1.00 80.06 256 ALA A O 1
ATOM 2121 N N . ARG A 1 257 ? -19.701 -16.574 22.938 1.00 82.94 257 ARG A N 1
ATOM 2122 C CA . ARG A 1 257 ? -19.787 -15.138 22.649 1.00 82.94 257 ARG A CA 1
ATOM 2123 C C . ARG A 1 257 ? -19.421 -14.333 23.890 1.00 82.94 257 ARG A C 1
ATOM 2125 O O . ARG A 1 257 ? -19.925 -14.609 24.977 1.00 82.94 257 ARG A O 1
ATOM 2132 N N . THR A 1 258 ? -18.568 -13.332 23.711 1.00 84.50 258 THR A N 1
ATOM 2133 C CA . THR A 1 258 ? -18.244 -12.335 24.736 1.00 84.50 258 THR A CA 1
ATOM 2134 C C . THR A 1 258 ? -19.157 -11.123 24.594 1.00 84.50 258 THR A C 1
ATOM 2136 O O . THR A 1 258 ? -19.390 -10.646 23.481 1.00 84.50 258 THR A O 1
ATOM 2139 N N . LEU A 1 259 ? -19.645 -10.621 25.720 1.00 80.44 259 LEU A N 1
ATOM 2140 C CA . LEU A 1 259 ? -20.414 -9.394 25.851 1.00 80.44 259 LEU A CA 1
ATOM 2141 C C . LEU A 1 259 ? -19.524 -8.293 26.429 1.00 80.44 259 LEU A C 1
ATOM 2143 O O . LEU A 1 259 ? -18.643 -8.554 27.258 1.00 80.44 259 LEU A O 1
ATOM 2147 N N . THR A 1 260 ? -19.775 -7.053 26.008 1.00 80.12 260 THR A N 1
ATOM 2148 C CA . THR A 1 260 ? -19.218 -5.896 26.717 1.00 80.12 260 THR A CA 1
ATOM 2149 C C . THR A 1 260 ? -19.830 -5.810 28.122 1.00 80.12 260 THR A C 1
ATOM 2151 O O . THR A 1 260 ? -20.932 -6.325 28.342 1.00 80.12 260 THR A O 1
ATOM 2154 N N . PRO A 1 261 ? -19.162 -5.155 29.084 1.00 73.94 261 PRO A N 1
ATOM 2155 C CA . PRO A 1 261 ? -19.699 -5.000 30.439 1.00 73.94 261 PRO A CA 1
ATOM 2156 C C . PRO A 1 261 ? -21.083 -4.339 30.452 1.00 73.94 261 PRO A C 1
ATOM 2158 O O . PRO A 1 261 ? -21.982 -4.793 31.155 1.00 73.94 261 PRO A O 1
ATOM 2161 N N . GLU A 1 262 ? -21.280 -3.340 29.589 1.00 73.38 262 GLU A N 1
ATOM 2162 C CA . GLU A 1 262 ? -22.565 -2.669 29.380 1.00 73.38 262 GLU A CA 1
ATOM 2163 C C . GLU A 1 262 ? -23.643 -3.618 28.839 1.00 73.38 262 GLU A C 1
ATOM 2165 O O . GLU A 1 262 ? -24.754 -3.650 29.363 1.00 73.38 262 GLU A O 1
ATOM 2170 N N . GLN A 1 263 ? -23.332 -4.422 27.815 1.00 83.06 263 GLN A N 1
ATOM 2171 C CA . GLN A 1 263 ? -24.280 -5.405 27.280 1.00 83.06 263 GLN A CA 1
ATOM 2172 C C . GLN A 1 263 ? -24.683 -6.418 28.349 1.00 83.06 263 GLN A C 1
ATOM 2174 O O . GLN A 1 263 ? -25.864 -6.724 28.486 1.00 83.06 263 GLN A O 1
ATOM 2179 N N . SER A 1 264 ? -23.709 -6.912 29.111 1.00 82.81 264 SER A N 1
ATOM 2180 C CA . SER A 1 264 ? -23.939 -7.884 30.176 1.00 82.81 264 SER A CA 1
ATOM 2181 C C . SER A 1 264 ? -24.839 -7.310 31.273 1.00 82.81 264 SER A C 1
ATOM 2183 O O . SER A 1 264 ? -25.841 -7.928 31.628 1.00 82.81 264 SER A O 1
ATOM 2185 N N . LEU A 1 265 ? -24.555 -6.084 31.734 1.00 77.38 265 LEU A N 1
ATOM 2186 C CA . LEU A 1 265 ? -25.365 -5.382 32.731 1.00 77.38 265 LEU A CA 1
ATOM 2187 C C . LEU A 1 265 ? -26.787 -5.100 32.228 1.00 77.38 265 LEU A C 1
ATOM 2189 O O . LEU A 1 265 ? -27.754 -5.382 32.931 1.00 77.38 265 LEU A O 1
ATOM 2193 N N . ASN A 1 266 ? -26.926 -4.568 31.012 1.00 82.94 266 ASN A N 1
ATOM 2194 C CA . ASN A 1 266 ? -28.230 -4.225 30.446 1.00 82.94 266 ASN A CA 1
ATOM 2195 C C . ASN A 1 266 ? -29.097 -5.467 30.239 1.00 82.94 266 ASN A C 1
ATOM 2197 O O . ASN A 1 266 ? -30.267 -5.465 30.611 1.00 82.94 266 ASN A O 1
ATOM 2201 N N . ILE A 1 267 ? -28.526 -6.543 29.692 1.00 87.19 267 ILE A N 1
ATOM 2202 C CA . ILE A 1 267 ? -29.244 -7.810 29.523 1.00 87.19 267 ILE A CA 1
ATOM 2203 C C . ILE A 1 267 ? -29.645 -8.378 30.883 1.00 87.19 267 ILE A C 1
ATOM 2205 O O . ILE A 1 267 ? -30.790 -8.794 31.053 1.00 87.19 267 ILE A O 1
ATOM 2209 N N . PHE A 1 268 ? -28.731 -8.371 31.856 1.00 84.44 268 PHE A N 1
ATOM 2210 C CA . PHE A 1 268 ? -29.029 -8.822 33.209 1.00 84.44 268 PHE A CA 1
ATOM 2211 C C . PHE A 1 268 ? -30.218 -8.049 33.797 1.00 84.44 268 PHE A C 1
ATOM 2213 O O . PHE A 1 268 ? -31.195 -8.677 34.198 1.00 84.44 268 PHE A O 1
ATOM 2220 N N . ARG A 1 269 ? -30.204 -6.709 33.736 1.00 81.75 269 ARG A N 1
ATOM 2221 C CA . ARG A 1 269 ? -31.309 -5.852 34.204 1.00 81.75 269 ARG A CA 1
ATOM 2222 C C . ARG A 1 269 ? -32.630 -6.131 33.487 1.00 81.75 269 ARG A C 1
ATOM 2224 O O . ARG A 1 269 ? -33.666 -6.201 34.140 1.00 81.75 269 ARG A O 1
ATOM 2231 N N . ILE A 1 270 ? -32.608 -6.340 32.168 1.00 87.44 270 ILE A N 1
ATOM 2232 C CA . ILE A 1 270 ? -33.810 -6.703 31.396 1.00 87.44 270 ILE A CA 1
ATOM 2233 C C . ILE A 1 270 ? -34.400 -8.018 31.916 1.00 87.44 270 ILE A C 1
ATOM 2235 O O . ILE A 1 270 ? -35.602 -8.098 32.165 1.00 87.44 270 ILE A O 1
ATOM 2239 N N . CYS A 1 271 ? -33.563 -9.037 32.129 1.00 86.75 271 CYS A N 1
ATOM 2240 C CA . CYS A 1 271 ? -34.008 -10.310 32.690 1.00 86.75 271 CYS A CA 1
ATOM 2241 C C . CYS A 1 271 ? -34.555 -10.144 34.114 1.00 86.75 271 CYS A C 1
ATOM 2243 O O . CYS A 1 271 ? -35.585 -10.724 34.446 1.00 86.75 271 CYS A O 1
ATOM 2245 N N . GLN A 1 272 ? -33.898 -9.344 34.956 1.00 83.44 272 GLN A N 1
ATOM 2246 C CA . GLN A 1 272 ? -34.360 -9.077 36.318 1.00 83.44 272 GLN A CA 1
ATOM 2247 C C . GLN A 1 272 ? -35.730 -8.409 36.352 1.00 83.44 272 GLN A C 1
ATOM 2249 O O . GLN A 1 272 ? -36.577 -8.826 37.140 1.00 83.44 272 GLN A O 1
ATOM 2254 N N . GLU A 1 273 ? -35.936 -7.398 35.511 1.00 82.62 273 GLU A N 1
ATOM 2255 C CA . GLU A 1 273 ? -37.193 -6.664 35.407 1.00 82.62 273 GLU A CA 1
ATOM 2256 C C . GLU A 1 273 ? -38.305 -7.561 34.855 1.00 82.62 273 GLU A C 1
ATOM 2258 O O . GLU A 1 273 ? -39.410 -7.576 35.391 1.00 82.62 273 GLU A O 1
ATOM 2263 N N . ALA A 1 274 ? -38.006 -8.392 33.850 1.00 85.62 274 ALA A N 1
ATOM 2264 C CA . ALA A 1 274 ? -38.953 -9.379 33.335 1.00 85.62 274 ALA A CA 1
ATOM 2265 C C . ALA A 1 274 ? -39.376 -10.385 34.422 1.00 85.62 274 ALA A C 1
ATOM 2267 O O . ALA A 1 274 ? -40.569 -10.615 34.620 1.00 85.62 274 ALA A O 1
ATOM 2268 N N . ILE A 1 275 ? -38.416 -10.920 35.190 1.00 83.06 275 ILE A N 1
ATOM 2269 C CA . ILE A 1 275 ? -38.697 -11.802 36.335 1.00 83.06 275 ILE A CA 1
ATOM 2270 C C . ILE A 1 275 ? -39.521 -11.064 37.396 1.00 83.06 275 ILE A C 1
ATOM 2272 O O . ILE A 1 275 ? -40.486 -11.619 37.919 1.00 83.06 275 ILE A O 1
ATOM 2276 N N . HIS A 1 276 ? -39.157 -9.822 37.725 1.00 80.50 276 HIS A N 1
ATOM 2277 C CA . HIS A 1 276 ? -39.869 -9.023 38.721 1.00 80.50 276 HIS A CA 1
ATOM 2278 C C . HIS A 1 276 ? -41.323 -8.784 38.314 1.00 80.50 276 HIS A C 1
ATOM 2280 O O . HIS A 1 276 ? -42.228 -8.957 39.133 1.00 80.50 276 HIS A O 1
ATOM 2286 N N . ASN A 1 277 ? -41.550 -8.443 37.047 1.00 81.12 277 ASN A N 1
ATOM 2287 C CA . ASN A 1 277 ? -42.879 -8.201 36.509 1.00 81.12 277 ASN A CA 1
ATOM 2288 C C . ASN A 1 277 ? -43.731 -9.470 36.505 1.00 81.12 277 ASN A C 1
ATOM 2290 O O . ASN A 1 277 ? -44.857 -9.433 37.004 1.00 81.12 277 ASN A O 1
ATOM 2294 N N . ALA A 1 278 ? -43.179 -10.605 36.073 1.00 81.12 278 ALA A N 1
ATOM 2295 C CA . ALA A 1 278 ? -43.871 -11.891 36.139 1.00 81.12 278 ALA A CA 1
ATOM 2296 C C . ALA A 1 278 ? -44.236 -12.282 37.587 1.00 81.12 278 ALA A C 1
ATOM 2298 O O . ALA A 1 278 ? -45.360 -12.701 37.865 1.00 81.12 278 ALA A O 1
ATOM 2299 N N . GLN A 1 279 ? -43.324 -12.073 38.543 1.00 77.44 279 GLN A N 1
ATOM 2300 C CA . GLN A 1 279 ? -43.561 -12.368 39.962 1.00 77.44 279 GLN A CA 1
ATOM 2301 C C . GLN A 1 279 ? -44.618 -11.461 40.605 1.00 77.44 279 GLN A C 1
ATOM 2303 O O . GLN A 1 279 ? -45.426 -11.922 41.409 1.00 77.44 279 GLN A O 1
ATOM 2308 N N . LYS A 1 280 ? -44.578 -10.158 40.315 1.00 73.50 280 LYS A N 1
ATOM 2309 C CA . LYS A 1 280 ? -45.374 -9.154 41.032 1.00 73.50 280 LYS A CA 1
ATOM 2310 C C . LYS A 1 280 ? -46.726 -8.882 40.386 1.00 73.50 280 LYS A C 1
ATOM 2312 O O . LYS A 1 280 ? -47.677 -8.573 41.101 1.00 73.50 280 LYS A O 1
ATOM 2317 N N . HIS A 1 281 ? -46.794 -8.941 39.061 1.00 72.69 281 HIS A N 1
ATOM 2318 C CA . HIS A 1 281 ? -47.947 -8.471 38.301 1.00 72.69 281 HIS A CA 1
ATOM 2319 C C . HIS A 1 281 ? -48.743 -9.601 37.647 1.00 72.69 281 HIS A C 1
ATOM 2321 O O . HIS A 1 281 ? -49.958 -9.468 37.568 1.00 72.69 281 HIS A O 1
ATOM 2327 N N . ALA A 1 282 ? -48.101 -10.705 37.251 1.00 67.94 282 ALA A N 1
ATOM 2328 C CA . ALA A 1 282 ? -48.765 -11.779 36.505 1.00 67.94 282 ALA A CA 1
ATOM 2329 C C . ALA A 1 282 ? -49.320 -12.915 37.393 1.00 67.94 282 ALA A C 1
ATOM 2331 O O . ALA A 1 282 ? -50.025 -13.794 36.908 1.00 67.94 282 ALA A O 1
ATOM 2332 N N . ALA A 1 283 ? -48.995 -12.922 38.696 1.00 69.62 283 ALA A N 1
ATOM 2333 C CA . ALA A 1 283 ? -49.301 -14.026 39.621 1.00 69.62 283 ALA A CA 1
ATOM 2334 C C . ALA A 1 283 ? -48.875 -15.413 39.082 1.00 69.62 283 ALA A C 1
ATOM 2336 O O . ALA A 1 283 ? -49.501 -16.428 39.396 1.00 69.62 283 ALA A O 1
ATOM 2337 N N . ALA A 1 284 ? -47.807 -15.439 38.276 1.00 73.19 284 ALA A N 1
ATOM 2338 C CA . ALA A 1 284 ? -47.307 -16.628 37.601 1.00 73.19 284 ALA A CA 1
ATOM 2339 C C . ALA A 1 284 ? -46.915 -17.727 38.606 1.00 73.19 284 ALA A C 1
ATOM 2341 O O . ALA A 1 284 ? -46.387 -17.449 39.689 1.00 73.19 284 ALA A O 1
ATOM 2342 N N . GLN A 1 285 ? -47.145 -18.986 38.235 1.00 77.69 285 GLN A N 1
ATOM 2343 C CA . GLN A 1 285 ? -46.668 -20.169 38.956 1.00 77.69 285 GLN A CA 1
ATOM 2344 C C . GLN A 1 285 ? -45.365 -20.717 38.366 1.00 77.69 285 GLN A C 1
ATOM 2346 O O . GLN A 1 285 ? -44.589 -21.361 39.085 1.00 77.69 285 GLN A O 1
ATOM 2351 N N . LYS A 1 286 ? -45.084 -20.427 37.094 1.00 82.50 286 LYS A N 1
ATOM 2352 C CA . LYS A 1 286 ? -43.890 -20.864 36.382 1.00 82.50 286 LYS A CA 1
ATOM 2353 C C . LYS A 1 286 ? -43.354 -19.760 35.474 1.00 82.50 286 LYS A C 1
ATOM 2355 O O . LYS A 1 286 ? -44.093 -19.139 34.719 1.00 82.50 286 LYS A O 1
ATOM 2360 N N . ILE A 1 287 ? -42.040 -19.555 35.529 1.00 85.94 287 ILE A N 1
ATOM 2361 C CA . ILE A 1 287 ? -41.315 -18.659 34.622 1.00 85.94 287 ILE A CA 1
ATOM 2362 C C . ILE A 1 287 ? -40.229 -19.478 33.919 1.00 85.94 287 ILE A C 1
ATOM 2364 O O . ILE A 1 287 ? -39.394 -20.105 34.575 1.00 85.94 287 ILE A O 1
ATOM 2368 N N . GLU A 1 288 ? -40.227 -19.475 32.590 1.00 87.81 288 GLU A N 1
ATOM 2369 C CA . GLU A 1 288 ? -39.206 -20.110 31.756 1.00 87.81 288 GLU A CA 1
ATOM 2370 C C . GLU A 1 288 ? -38.365 -19.049 31.046 1.00 87.81 288 GLU A C 1
ATOM 2372 O O . GLU A 1 288 ? -38.887 -18.166 30.368 1.00 87.81 288 GLU A O 1
ATOM 2377 N N . ILE A 1 289 ? -37.046 -19.138 31.200 1.00 88.81 289 ILE A N 1
ATOM 2378 C CA . ILE A 1 289 ? -36.083 -18.234 30.574 1.00 88.81 289 ILE A CA 1
ATOM 2379 C C . ILE A 1 289 ? -35.210 -19.052 29.633 1.00 88.81 289 ILE A C 1
ATOM 2381 O O . ILE A 1 289 ? -34.429 -19.893 30.078 1.00 88.81 289 ILE A O 1
ATOM 2385 N N . ASN A 1 290 ? -35.314 -18.769 28.339 1.00 90.81 290 ASN A N 1
ATOM 2386 C CA . ASN A 1 290 ? -34.567 -19.449 27.291 1.00 90.81 290 ASN A CA 1
ATOM 2387 C C . ASN A 1 290 ? -33.526 -18.497 26.705 1.00 90.81 290 ASN A C 1
ATOM 2389 O O . ASN A 1 290 ? -33.868 -17.459 26.136 1.00 90.81 290 ASN A O 1
ATOM 2393 N N . ILE A 1 291 ? -32.248 -18.855 26.832 1.00 90.62 291 ILE A N 1
ATOM 2394 C CA . ILE A 1 291 ? -31.123 -18.082 26.300 1.00 90.62 291 ILE A CA 1
ATOM 2395 C C . ILE A 1 291 ? -30.435 -18.915 25.222 1.00 90.62 291 ILE A C 1
ATOM 2397 O O . ILE A 1 291 ? -29.904 -19.989 25.502 1.00 90.62 291 ILE A O 1
ATOM 2401 N N . ALA A 1 292 ? -30.429 -18.421 23.984 1.00 89.12 292 ALA A N 1
ATOM 2402 C CA . ALA A 1 292 ? -29.851 -19.121 22.845 1.00 89.12 292 ALA A CA 1
ATOM 2403 C C . ALA A 1 292 ? -28.900 -18.236 22.032 1.00 89.12 292 ALA A C 1
ATOM 2405 O O . ALA A 1 292 ? -29.166 -17.055 21.806 1.00 89.12 292 ALA A O 1
ATOM 2406 N N . ILE A 1 293 ? -27.808 -18.828 21.545 1.00 87.88 293 ILE A N 1
ATOM 2407 C CA . ILE A 1 293 ? -26.910 -18.199 20.568 1.00 87.88 293 ILE A CA 1
ATOM 2408 C C . ILE A 1 293 ? -27.009 -18.974 19.262 1.00 87.88 293 ILE A C 1
ATOM 2410 O O . ILE A 1 293 ? -26.680 -20.160 19.214 1.00 87.88 293 ILE A O 1
ATOM 2414 N N . ALA A 1 294 ? -27.446 -18.296 18.204 1.00 83.81 294 ALA A N 1
ATOM 2415 C CA . ALA A 1 294 ? -27.483 -18.854 16.860 1.00 83.81 294 ALA A CA 1
ATOM 2416 C C . ALA A 1 294 ? -26.085 -18.863 16.210 1.00 83.81 294 ALA A C 1
ATOM 2418 O O . ALA A 1 294 ? -25.174 -18.143 16.620 1.00 83.81 294 ALA A O 1
ATOM 2419 N N . LEU A 1 295 ? -25.908 -19.694 15.177 1.00 81.62 295 LEU A N 1
ATOM 2420 C CA . LEU A 1 295 ? -24.628 -19.858 14.467 1.00 81.62 295 LEU A CA 1
ATOM 2421 C C . LEU A 1 295 ? -24.150 -18.582 13.754 1.00 81.62 295 LEU A C 1
ATOM 2423 O O . LEU A 1 295 ? -22.960 -18.431 13.499 1.00 81.62 295 LEU A O 1
ATOM 2427 N N . ASP A 1 296 ? -25.066 -17.663 13.449 1.00 83.44 296 ASP A N 1
ATOM 2428 C CA . ASP A 1 296 ? -24.773 -16.328 12.913 1.00 83.44 296 ASP A CA 1
ATOM 2429 C C . ASP A 1 296 ? -24.260 -15.348 13.991 1.00 83.44 296 ASP A C 1
ATOM 2431 O O . ASP A 1 296 ? -23.922 -14.203 13.694 1.00 83.44 296 ASP A O 1
ATOM 2435 N N . GLY A 1 297 ? -24.188 -15.802 15.245 1.00 79.38 297 GLY A N 1
ATOM 2436 C CA . GLY A 1 297 ? -23.778 -15.023 16.401 1.00 79.38 297 GLY A CA 1
ATOM 2437 C C . GLY A 1 297 ? -24.919 -14.267 17.077 1.00 79.38 297 GLY A C 1
ATOM 2438 O O . GLY A 1 297 ? -24.659 -13.616 18.087 1.00 79.38 297 GLY A O 1
ATOM 2439 N N . THR A 1 298 ? -26.162 -14.340 16.593 1.00 86.31 298 THR A N 1
ATOM 2440 C CA . THR A 1 298 ? -27.311 -13.638 17.185 1.00 86.31 298 THR A CA 1
ATOM 2441 C C . THR A 1 298 ? -27.653 -14.216 18.563 1.00 86.31 298 THR A C 1
ATOM 2443 O O . THR A 1 298 ? -27.793 -15.427 18.720 1.00 86.31 298 THR A O 1
ATOM 2446 N N . LEU A 1 299 ? -27.780 -13.346 19.575 1.00 88.12 299 LEU A N 1
ATOM 2447 C CA . LEU A 1 299 ? -28.206 -13.714 20.931 1.00 88.12 299 LEU A CA 1
ATOM 2448 C C . LEU A 1 299 ? -29.717 -13.506 21.035 1.00 88.12 299 LEU A C 1
ATOM 2450 O O . LEU A 1 299 ? -30.198 -12.397 20.805 1.00 88.12 299 LEU A O 1
ATOM 2454 N N . LYS A 1 300 ? -30.445 -14.563 21.390 1.00 90.06 300 LYS A N 1
ATOM 2455 C CA . LYS A 1 300 ? -31.892 -14.554 21.593 1.00 90.06 300 LYS A CA 1
ATOM 2456 C C . LYS A 1 300 ? -32.193 -14.889 23.051 1.00 90.06 300 LYS A C 1
ATOM 2458 O O . LYS A 1 300 ? -31.684 -15.880 23.569 1.00 90.06 300 LYS A O 1
ATOM 2463 N N . ILE A 1 301 ? -33.002 -14.056 23.696 1.00 90.69 301 ILE A N 1
ATOM 2464 C CA . ILE A 1 301 ? -33.453 -14.244 25.076 1.00 90.69 301 ILE A CA 1
ATOM 2465 C C . ILE A 1 301 ? -34.971 -14.174 25.061 1.00 90.69 301 ILE A C 1
ATOM 2467 O O . ILE A 1 301 ? -35.537 -13.195 24.578 1.00 90.69 301 ILE A O 1
ATOM 2471 N N . GLU A 1 302 ? -35.614 -15.221 25.557 1.00 90.38 302 GLU A N 1
ATOM 2472 C CA . GLU A 1 302 ? -37.066 -15.322 25.643 1.00 90.38 302 GLU A CA 1
ATOM 2473 C C . GLU A 1 302 ? -37.448 -15.602 27.094 1.00 90.38 302 GLU A C 1
ATOM 2475 O O . GLU A 1 302 ? -36.898 -16.509 27.717 1.00 90.38 302 GLU A O 1
ATOM 2480 N N . VAL A 1 303 ? -38.368 -14.802 27.630 1.00 88.75 303 VAL A N 1
ATOM 2481 C CA . VAL A 1 303 ? -38.930 -14.980 28.971 1.00 88.75 303 VAL A CA 1
ATOM 2482 C C . VAL A 1 303 ? -40.410 -15.281 28.793 1.00 88.75 303 VAL A C 1
ATOM 2484 O O . VAL A 1 303 ? -41.132 -14.476 28.209 1.00 88.75 303 VAL A O 1
ATOM 2487 N N . PHE A 1 304 ? -40.832 -16.449 29.261 1.00 86.69 304 PHE A N 1
ATOM 2488 C CA . PHE A 1 304 ? -42.215 -16.903 29.249 1.00 86.69 304 PHE A CA 1
ATOM 2489 C C . PHE A 1 304 ? -42.709 -17.016 30.686 1.00 86.69 304 PHE A C 1
ATOM 2491 O O . PHE A 1 304 ? -42.031 -17.604 31.529 1.00 86.69 304 PHE A O 1
ATOM 2498 N N . ASP A 1 305 ? -43.891 -16.488 30.958 1.00 84.62 305 ASP A N 1
ATOM 2499 C CA . ASP A 1 305 ? -44.609 -16.702 32.208 1.00 84.62 305 ASP A CA 1
ATOM 2500 C C . ASP A 1 305 ? -45.987 -17.318 31.925 1.00 84.62 305 ASP A C 1
ATOM 2502 O O . ASP A 1 305 ? -46.513 -17.215 30.816 1.00 84.62 305 ASP A O 1
ATOM 2506 N N . ASP A 1 306 ? -46.536 -18.024 32.912 1.00 83.19 306 ASP A N 1
ATOM 2507 C CA . ASP A 1 306 ? -47.863 -18.649 32.855 1.00 83.19 306 ASP A CA 1
ATOM 2508 C C . ASP A 1 306 ? -48.946 -17.828 33.580 1.00 83.19 306 ASP A C 1
ATOM 2510 O O . ASP A 1 306 ? -50.000 -18.361 33.937 1.00 83.19 306 ASP A O 1
ATOM 2514 N N . GLY A 1 307 ? -48.673 -16.543 33.823 1.00 69.62 307 GLY A N 1
ATOM 2515 C CA . GLY A 1 307 ? -49.580 -15.630 34.499 1.00 69.62 307 GLY A CA 1
ATOM 2516 C C . GLY A 1 307 ? -50.687 -15.073 33.598 1.00 69.62 307 GLY A C 1
ATOM 2517 O O . GLY A 1 307 ? -50.711 -15.289 32.385 1.00 69.62 307 GLY A O 1
ATOM 2518 N N . THR A 1 308 ? -51.637 -14.363 34.211 1.00 55.75 308 THR A N 1
ATOM 2519 C CA . THR A 1 308 ? -52.812 -13.747 33.551 1.00 55.75 308 THR A CA 1
ATOM 2520 C C . THR A 1 308 ? -52.827 -12.239 33.679 1.00 55.75 308 THR A C 1
ATOM 2522 O O . THR A 1 308 ? -52.573 -11.772 34.812 1.00 55.75 308 THR A O 1
#